Protein AF-0000000084986815 (afdb_homodimer)

Nearest PDB structures (foldseek):
  1t3u-assembly1_D  TM=7.392E-01  e=1.711E-06  Pseudomonas aeruginosa PAO1
  4p1m-assembly1_A-2  TM=8.632E-01  e=1.323E-05  Escherichia coli
  1t3u-assembly1_C  TM=6.813E-01  e=1.953E-06  Pseudomonas aeruginosa PAO1
  8ipb-assembly1_ka  TM=4.825E-01  e=9.179E-01  Triticum aestivum
  6xiq-assembly1_v  TM=4.809E-01  e=1.047E+00  Saccharomyces cerevisiae

InterPro domains:
  IPR007838 Cell division protein ZapA-like [PF05164] (10-93)
  IPR007838 Cell division protein ZapA-like [PTHR34981] (8-101)
  IPR036192 Cell division protein ZapA-like superfamily [SSF102829] (9-97)
  IPR042233 Cell division protein ZapA, N-terminal [G3DSA:3.30.160.880] (5-50)

Solvent-accessible surface area (backbone atoms only — not comparable to full-atom values): 11545 Å² total; per-residue (Å²): 119,56,83,53,100,30,49,82,41,81,43,68,55,85,89,37,80,45,80,43,31,40,44,83,89,43,43,68,55,50,54,51,17,46,52,51,50,41,50,46,32,47,54,45,45,72,65,65,78,48,75,57,73,68,55,30,50,50,52,34,32,42,38,48,38,34,51,36,54,51,50,54,55,49,48,52,51,51,52,50,53,50,50,52,50,47,51,52,50,49,54,52,39,46,69,67,40,65,80,60,69,73,79,116,119,57,81,52,99,30,51,82,41,81,42,68,56,86,88,38,80,45,81,41,32,39,43,84,89,42,45,67,55,49,53,51,17,46,51,50,52,42,50,46,30,48,53,46,46,72,65,65,78,48,75,56,72,67,56,31,51,50,51,34,32,42,40,48,37,33,50,34,56,50,51,54,54,51,49,51,52,50,52,51,54,49,48,52,50,47,52,51,49,49,53,50,39,47,70,67,39,66,80,59,71,76,76,122

Sequence (208 aa):
MNTGTGKPLDVTIMGREFRVSCSDEDREGLLQAVAYLNKKMREIRDSGKVLGSERITVMAALNITHELLKARSKEGFDTEEFRRRIDHMQAMLDAAMPEQDKLFMNTGTGKPLDVTIMGREFRVSCSDEDREGLLQAVAYLNKKMREIRDSGKVLGSERITVMAALNITHELLKARSKEGFDTEEFRRRIDHMQAMLDAAMPEQDKLF

Structure (mmCIF, N/CA/C/O backbone):
data_AF-0000000084986815-model_v1
#
loop_
_entity.id
_entity.type
_entity.pdbx_description
1 polymer 'Cell division protein ZapA'
#
loop_
_atom_site.group_PDB
_atom_site.id
_atom_site.type_symbol
_atom_site.label_atom_id
_atom_site.label_alt_id
_atom_site.label_comp_id
_atom_site.label_asym_id
_atom_site.label_entity_id
_atom_site.label_seq_id
_atom_site.pdbx_PDB_ins_code
_atom_site.Cartn_x
_atom_site.Cartn_y
_atom_site.Cartn_z
_atom_site.occupancy
_atom_site.B_iso_or_equiv
_atom_site.auth_seq_id
_atom_site.auth_comp_id
_atom_site.auth_asym_id
_atom_site.auth_atom_id
_atom_site.pdbx_PDB_model_num
ATOM 1 N N . MET A 1 1 ? -10.305 -7.07 1.991 1 28.47 1 MET A N 1
ATOM 2 C CA . MET A 1 1 ? -11.008 -7.68 0.867 1 28.47 1 MET A CA 1
ATOM 3 C C . MET A 1 1 ? -11.547 -9.055 1.245 1 28.47 1 MET A C 1
ATOM 5 O O . MET A 1 1 ? -10.844 -10.055 1.13 1 28.47 1 MET A O 1
ATOM 9 N N . ASN A 1 2 ? -12.227 -9.172 2.223 1 42.88 2 ASN A N 1
ATOM 10 C CA . ASN A 1 2 ? -12.844 -10.266 2.965 1 42.88 2 ASN A CA 1
ATOM 11 C C . ASN A 1 2 ? -13.977 -10.914 2.172 1 42.88 2 ASN A C 1
ATOM 13 O O . ASN A 1 2 ? -14.602 -10.258 1.334 1 42.88 2 ASN A O 1
ATOM 17 N N . THR A 1 3 ? -13.82 -12.266 1.878 1 51.62 3 THR A N 1
ATOM 18 C CA . THR A 1 3 ? -14.828 -13.133 1.273 1 51.62 3 THR A CA 1
ATOM 19 C C . THR A 1 3 ? -16.188 -12.922 1.934 1 51.62 3 THR A C 1
ATOM 21 O O . THR A 1 3 ? -17.109 -13.703 1.712 1 51.62 3 THR A O 1
ATOM 24 N N . GLY A 1 4 ? -16.359 -12 2.824 1 49.5 4 GLY A N 1
ATOM 25 C CA . GLY A 1 4 ? -17.656 -11.984 3.49 1 49.5 4 GLY A CA 1
ATOM 26 C C . GLY A 1 4 ? -18.75 -11.352 2.648 1 49.5 4 GLY A C 1
ATOM 27 O O . GLY A 1 4 ? -18.688 -11.383 1.418 1 49.5 4 GLY A O 1
ATOM 28 N N . THR A 1 5 ? -19.484 -10.25 3.242 1 61.38 5 THR A N 1
ATOM 29 C CA . THR A 1 5 ? -20.859 -9.773 3.068 1 61.38 5 THR A CA 1
ATOM 30 C C . THR A 1 5 ? -21 -8.984 1.768 1 61.38 5 THR A C 1
ATOM 32 O O . THR A 1 5 ? -22.047 -8.414 1.488 1 61.38 5 THR A O 1
ATOM 35 N N . GLY A 1 6 ? -19.922 -9.164 0.904 1 77.44 6 GLY A N 1
ATOM 36 C CA . GLY A 1 6 ? -20.094 -8.344 -0.288 1 77.44 6 GLY A CA 1
ATOM 37 C C . GLY A 1 6 ? -20.609 -9.133 -1.477 1 77.44 6 GLY A C 1
ATOM 38 O O . GLY A 1 6 ? -20.984 -10.297 -1.344 1 77.44 6 GLY A O 1
ATOM 39 N N . LYS A 1 7 ? -21.031 -8.438 -2.566 1 86.88 7 LYS A N 1
ATOM 40 C CA . LYS A 1 7 ? -21.453 -9.008 -3.844 1 86.88 7 LYS A CA 1
ATOM 41 C C . LYS A 1 7 ? -20.266 -9.523 -4.637 1 86.88 7 LYS A C 1
ATOM 43 O O . LYS A 1 7 ? -19.203 -8.898 -4.648 1 86.88 7 LYS A O 1
ATOM 48 N N . PRO A 1 8 ? -20.562 -10.789 -5.188 1 90.5 8 PRO A N 1
ATOM 49 C CA . PRO A 1 8 ? -19.469 -11.328 -6 1 90.5 8 PRO A CA 1
ATOM 50 C C . PRO A 1 8 ? -19.109 -10.438 -7.188 1 90.5 8 PRO A C 1
ATOM 52 O O . PRO A 1 8 ? -20 -9.836 -7.801 1 90.5 8 PRO A O 1
ATOM 55 N N . LEU A 1 9 ? -17.828 -10.312 -7.445 1 93.19 9 LEU A N 1
ATOM 56 C CA . LEU A 1 9 ? -17.297 -9.523 -8.555 1 93.19 9 LEU A CA 1
ATOM 57 C C . LEU A 1 9 ? -16.156 -10.25 -9.242 1 93.19 9 LEU A C 1
ATOM 59 O O . LEU A 1 9 ? -15.195 -10.664 -8.586 1 93.19 9 LEU A O 1
ATOM 63 N N . ASP A 1 10 ? -16.344 -10.398 -10.555 1 95.12 10 ASP A N 1
ATOM 64 C CA . ASP A 1 10 ? -15.266 -11.016 -11.32 1 95.12 10 ASP A CA 1
ATOM 65 C C . ASP A 1 10 ? -14.242 -9.977 -11.773 1 95.12 10 ASP A C 1
ATOM 67 O O . ASP A 1 10 ? -14.609 -8.961 -12.383 1 95.12 10 ASP A O 1
ATOM 71 N N . VAL A 1 11 ? -12.945 -10.312 -11.469 1 96.5 11 VAL A N 1
ATOM 72 C CA . VAL A 1 11 ? -11.883 -9.422 -11.906 1 96.5 11 VAL A CA 1
ATOM 73 C C . VAL A 1 11 ? -10.836 -10.211 -12.695 1 96.5 11 VAL A C 1
ATOM 75 O O . VAL A 1 11 ? -10.742 -11.438 -12.562 1 96.5 11 VAL A O 1
ATOM 78 N N . THR A 1 12 ? -10.164 -9.453 -13.586 1 97.44 12 THR A N 1
ATOM 79 C CA . THR A 1 12 ? -9.117 -10.062 -14.391 1 97.44 12 THR A CA 1
ATOM 80 C C . THR A 1 12 ? -7.742 -9.562 -13.961 1 97.44 12 THR A C 1
ATOM 82 O O . THR A 1 12 ? -7.488 -8.359 -13.961 1 97.44 12 THR A O 1
ATOM 85 N N . ILE A 1 13 ? -6.922 -10.516 -13.555 1 97.25 13 ILE A N 1
ATOM 86 C CA . ILE A 1 13 ? -5.539 -10.219 -13.188 1 97.25 13 ILE A CA 1
ATOM 87 C C . ILE A 1 13 ? -4.59 -10.945 -14.133 1 97.25 13 ILE A C 1
ATOM 89 O O . ILE A 1 13 ? -4.539 -12.18 -14.148 1 97.25 13 ILE A O 1
ATOM 93 N N . MET A 1 14 ? -3.867 -10.164 -14.891 1 95.69 14 MET A N 1
ATOM 94 C CA . MET A 1 14 ? -2.918 -10.695 -15.867 1 95.69 14 MET A CA 1
ATOM 95 C C . MET A 1 14 ? -3.566 -11.773 -16.719 1 95.69 14 MET A C 1
ATOM 97 O O . MET A 1 14 ? -3.018 -12.867 -16.875 1 95.69 14 MET A O 1
ATOM 101 N N . GLY A 1 15 ? -4.754 -11.453 -17.188 1 94.56 15 GLY A N 1
ATOM 102 C CA . GLY A 1 15 ? -5.457 -12.312 -18.125 1 94.56 15 GLY A CA 1
ATOM 103 C C . GLY A 1 15 ? -6.199 -13.445 -17.453 1 94.56 15 GLY A C 1
ATOM 104 O O . GLY A 1 15 ? -6.906 -14.211 -18.125 1 94.56 15 GLY A O 1
ATOM 105 N N . ARG A 1 16 ? -6.105 -13.578 -16.188 1 94.81 16 ARG A N 1
ATOM 106 C CA . ARG A 1 16 ? -6.785 -14.625 -15.438 1 94.81 16 ARG A CA 1
ATOM 107 C C . ARG A 1 16 ? -7.961 -14.055 -14.648 1 94.81 16 ARG A C 1
ATOM 109 O O . ARG A 1 16 ? -7.875 -12.961 -14.094 1 94.81 16 ARG A O 1
ATOM 116 N N . GLU A 1 17 ? -8.984 -14.898 -14.57 1 95.88 17 GLU A N 1
ATOM 117 C CA . GLU A 1 17 ? -10.203 -14.438 -13.898 1 95.88 17 GLU A CA 1
ATOM 118 C C . GLU A 1 17 ? -10.234 -14.906 -12.445 1 95.88 17 GLU A C 1
ATOM 120 O O . GLU A 1 17 ? -9.922 -16.062 -12.148 1 95.88 17 GLU A O 1
ATOM 125 N N . PHE A 1 18 ? -10.617 -13.977 -11.562 1 94.62 18 PHE A N 1
ATOM 126 C CA . PHE A 1 18 ? -10.781 -14.25 -10.141 1 94.62 18 PHE A CA 1
ATOM 127 C C . PHE A 1 18 ? -12.109 -13.695 -9.633 1 94.62 18 PHE A C 1
ATOM 129 O O . PHE A 1 18 ? -12.523 -12.609 -10.031 1 94.62 18 PHE A O 1
ATOM 136 N N . ARG A 1 19 ? -12.75 -14.484 -8.852 1 93 19 ARG A N 1
ATOM 137 C CA . ARG A 1 19 ? -13.977 -14.031 -8.211 1 93 19 ARG A CA 1
ATOM 138 C C . ARG A 1 19 ? -13.703 -13.516 -6.805 1 93 19 ARG A C 1
ATOM 140 O O . ARG A 1 19 ? -13.094 -14.219 -5.992 1 93 19 ARG A O 1
ATOM 147 N N . VAL A 1 20 ? -14.102 -12.266 -6.586 1 92.81 20 VAL A N 1
ATOM 148 C CA . VAL A 1 20 ? -13.891 -11.656 -5.277 1 92.81 20 VAL A CA 1
ATOM 149 C C . VAL A 1 20 ? -15.211 -11.086 -4.762 1 92.81 20 VAL A C 1
ATOM 151 O O . VAL A 1 20 ? -16.172 -10.945 -5.52 1 92.81 20 VAL A O 1
ATOM 154 N N . SER A 1 21 ? -15.258 -10.883 -3.414 1 90 21 SER A N 1
ATOM 155 C CA . SER A 1 21 ? -16.422 -10.25 -2.811 1 90 21 SER A CA 1
ATOM 156 C C . SER A 1 21 ? -16.156 -8.797 -2.463 1 90 21 SER A C 1
ATOM 158 O O . SER A 1 21 ? -15.07 -8.461 -1.971 1 90 21 SER A O 1
ATOM 160 N N . CYS A 1 22 ? -17.078 -7.922 -2.824 1 89.44 22 CYS A N 1
ATOM 161 C CA . CYS A 1 22 ? -16.875 -6.496 -2.574 1 89.44 22 CYS A CA 1
ATOM 162 C C . CYS A 1 22 ? -18.203 -5.809 -2.281 1 89.44 22 CYS A C 1
ATOM 164 O O . CYS A 1 22 ? -19.219 -6.098 -2.924 1 89.44 22 CYS A O 1
ATOM 166 N N . SER A 1 23 ? -18.234 -5 -1.273 1 90.69 23 SER A N 1
ATOM 167 C CA . SER A 1 23 ? -19.406 -4.16 -1.038 1 90.69 23 SER A CA 1
ATOM 168 C C . SER A 1 23 ? -19.562 -3.111 -2.135 1 90.69 23 SER A C 1
ATOM 170 O O . SER A 1 23 ? -18.594 -2.748 -2.797 1 90.69 23 SER A O 1
ATOM 172 N N . ASP A 1 24 ? -20.797 -2.559 -2.232 1 90.12 24 ASP A N 1
ATOM 173 C CA . ASP A 1 24 ? -21.078 -1.542 -3.242 1 90.12 24 ASP A CA 1
ATOM 174 C C . ASP A 1 24 ? -20.234 -0.293 -3.012 1 90.12 24 ASP A C 1
ATOM 176 O O . ASP A 1 24 ? -19.781 0.342 -3.969 1 90.12 24 ASP A O 1
ATOM 180 N N . GLU A 1 25 ? -19.938 -0.023 -1.871 1 90.19 25 GLU A N 1
ATOM 181 C CA . GLU A 1 25 ? -19.219 1.194 -1.516 1 90.19 25 GLU A CA 1
ATOM 182 C C . GLU A 1 25 ? -17.734 1.073 -1.854 1 90.19 25 GLU A C 1
ATOM 184 O O . GLU A 1 25 ? -17.062 2.08 -2.076 1 90.19 25 GLU A O 1
ATOM 189 N N . ASP A 1 26 ? -17.297 -0.165 -2.055 1 90.94 26 ASP A N 1
ATOM 190 C CA . ASP A 1 26 ? -15.867 -0.368 -2.246 1 90.94 26 ASP A CA 1
ATOM 191 C C . ASP A 1 26 ? -15.562 -0.804 -3.678 1 90.94 26 ASP A C 1
ATOM 193 O O . ASP A 1 26 ? -14.398 -1.004 -4.035 1 90.94 26 ASP A O 1
ATOM 197 N N . ARG A 1 27 ? -16.547 -0.809 -4.492 1 93.25 27 ARG A N 1
ATOM 198 C CA . ARG A 1 27 ? -16.406 -1.35 -5.84 1 93.25 27 ARG A CA 1
ATOM 199 C C . ARG A 1 27 ? -15.383 -0.549 -6.641 1 93.25 27 ARG A C 1
ATOM 201 O O . ARG A 1 27 ? -14.5 -1.124 -7.285 1 93.25 27 ARG A O 1
ATOM 208 N N . GLU A 1 28 ? -15.492 0.744 -6.613 1 94.5 28 GLU A N 1
ATOM 209 C CA . GLU A 1 28 ? -14.57 1.596 -7.355 1 94.5 28 GLU A CA 1
ATOM 210 C C . GLU A 1 28 ? -13.133 1.419 -6.863 1 94.5 28 GLU A C 1
ATOM 212 O O . GLU A 1 28 ? -12.203 1.323 -7.668 1 94.5 28 GLU A O 1
ATOM 217 N N . GLY A 1 29 ? -12.953 1.37 -5.535 1 95.31 29 GLY A N 1
ATOM 218 C CA . GLY A 1 29 ? -11.633 1.159 -4.957 1 95.31 29 GLY A CA 1
ATOM 219 C C . GLY A 1 29 ? -11.016 -0.166 -5.355 1 95.31 29 GLY A C 1
ATOM 220 O O . GLY A 1 29 ? -9.812 -0.239 -5.625 1 95.31 29 GLY A O 1
ATOM 221 N N . LEU A 1 30 ? -11.867 -1.166 -5.461 1 95.5 30 LEU A N 1
ATOM 222 C CA . LEU A 1 30 ? -11.391 -2.488 -5.859 1 95.5 30 LEU A CA 1
ATOM 223 C C . LEU A 1 30 ? -10.93 -2.486 -7.312 1 95.5 30 LEU A C 1
ATOM 225 O O . LEU A 1 30 ? -9.883 -3.051 -7.637 1 95.5 30 LEU A O 1
ATOM 229 N N . LEU A 1 31 ? -11.664 -1.854 -8.133 1 96.88 31 LEU A N 1
ATOM 230 C CA . LEU A 1 31 ? -11.328 -1.812 -9.555 1 96.88 31 LEU A CA 1
ATOM 231 C C . LEU A 1 31 ? -10.047 -1.019 -9.781 1 96.88 31 LEU A C 1
ATOM 233 O O . LEU A 1 31 ? -9.234 -1.373 -10.641 1 96.88 31 LEU A O 1
ATOM 237 N N . GLN A 1 32 ? -9.844 0.009 -9.008 1 97.94 32 GLN A N 1
ATOM 238 C CA . GLN A 1 32 ? -8.594 0.763 -9.07 1 97.94 32 GLN A CA 1
ATOM 239 C C . GLN A 1 32 ? -7.414 -0.093 -8.625 1 97.94 32 GLN A C 1
ATOM 241 O O . GLN A 1 32 ? -6.332 -0.024 -9.211 1 97.94 32 GLN A O 1
ATOM 246 N N . ALA A 1 33 ? -7.66 -0.868 -7.609 1 98.25 33 ALA A N 1
ATOM 247 C CA . ALA A 1 33 ? -6.613 -1.764 -7.121 1 98.25 33 ALA A CA 1
ATOM 248 C C . ALA A 1 33 ? -6.25 -2.803 -8.18 1 98.25 33 ALA A C 1
ATOM 250 O O . ALA A 1 33 ? -5.07 -3.098 -8.391 1 98.25 33 ALA A O 1
ATOM 251 N N . VAL A 1 34 ? -7.262 -3.303 -8.859 1 98.38 34 VAL A N 1
ATOM 252 C CA . VAL A 1 34 ? -7.043 -4.27 -9.93 1 98.38 34 VAL A CA 1
ATOM 253 C C . VAL A 1 34 ? -6.188 -3.641 -11.023 1 98.38 34 VAL A C 1
ATOM 255 O O . VAL A 1 34 ? -5.211 -4.242 -11.484 1 98.38 34 VAL A O 1
ATOM 258 N N . ALA A 1 35 ? -6.531 -2.453 -11.398 1 98.56 35 ALA A N 1
ATOM 259 C CA . ALA A 1 35 ? -5.816 -1.747 -12.453 1 98.56 35 ALA A CA 1
ATOM 260 C C . ALA A 1 35 ? -4.367 -1.481 -12.055 1 98.56 35 ALA A C 1
ATOM 262 O O . ALA A 1 35 ? -3.451 -1.676 -12.859 1 98.56 35 ALA A O 1
ATOM 263 N N . TYR A 1 36 ? -4.164 -1.036 -10.844 1 98.75 36 TYR A N 1
ATOM 264 C CA . TYR A 1 36 ? -2.826 -0.722 -10.352 1 98.75 36 TYR A CA 1
ATOM 265 C C . TYR A 1 36 ? -1.965 -1.978 -10.273 1 98.75 36 TYR A C 1
ATOM 267 O O . TYR A 1 36 ? -0.809 -1.973 -10.703 1 98.75 36 TYR A O 1
ATOM 275 N N . LEU A 1 37 ? -2.535 -3.086 -9.75 1 98.62 37 LEU A N 1
ATOM 276 C CA . LE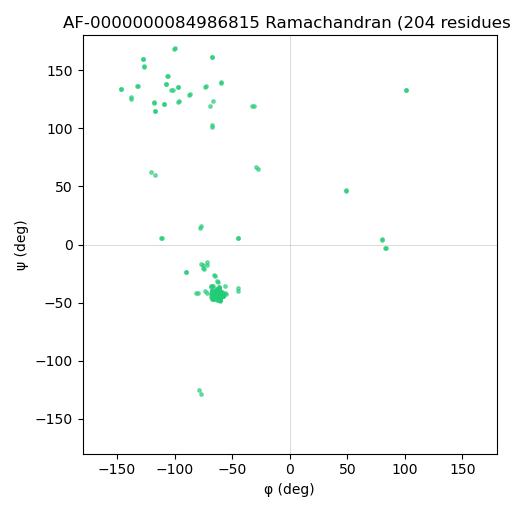U A 1 37 ? -1.82 -4.355 -9.656 1 98.62 37 LEU A CA 1
ATOM 277 C C . LEU A 1 37 ? -1.438 -4.867 -11.039 1 98.62 37 LEU A C 1
ATOM 279 O O . LEU A 1 37 ? -0.283 -5.223 -11.273 1 98.62 37 LEU A O 1
ATOM 283 N N . ASN A 1 38 ? -2.361 -4.832 -11.977 1 98.69 38 ASN A N 1
ATOM 284 C CA . ASN A 1 38 ? -2.076 -5.242 -13.344 1 98.69 38 ASN A CA 1
ATOM 285 C C . ASN A 1 38 ? -0.942 -4.422 -13.953 1 98.69 38 ASN A C 1
ATOM 287 O O . ASN A 1 38 ? -0.057 -4.969 -14.609 1 98.69 38 ASN A O 1
ATOM 291 N N . LYS A 1 39 ? -0.991 -3.127 -13.719 1 98.62 39 LYS A N 1
ATOM 292 C CA . LYS A 1 39 ? 0.043 -2.234 -14.234 1 98.62 39 LYS A CA 1
ATOM 293 C C . LYS A 1 39 ? 1.416 -2.607 -13.688 1 98.62 39 LYS A C 1
ATOM 295 O O . LYS A 1 39 ? 2.389 -2.705 -14.438 1 98.62 39 LYS A O 1
ATOM 300 N N . LYS A 1 40 ? 1.478 -2.844 -12.375 1 98.06 40 LYS A N 1
ATOM 301 C CA . LYS A 1 40 ? 2.738 -3.193 -11.727 1 98.06 40 LYS A CA 1
ATOM 302 C C . LYS A 1 40 ? 3.264 -4.535 -12.234 1 98.06 40 LYS A C 1
ATOM 304 O O . LYS A 1 40 ? 4.457 -4.676 -12.508 1 98.06 40 LYS A O 1
ATOM 309 N N . MET A 1 41 ? 2.393 -5.441 -12.422 1 97.88 41 MET A N 1
ATOM 310 C CA . MET A 1 41 ? 2.785 -6.758 -12.914 1 97.88 41 MET A CA 1
ATOM 311 C C . MET A 1 41 ? 3.285 -6.672 -14.352 1 97.88 41 MET A C 1
ATOM 313 O O . MET A 1 41 ? 4.273 -7.316 -14.711 1 97.88 41 MET A O 1
ATOM 317 N N . ARG A 1 42 ? 2.65 -5.895 -15.133 1 97.5 42 ARG A N 1
ATOM 318 C CA . ARG A 1 42 ? 3.068 -5.707 -16.516 1 97.5 42 ARG A CA 1
ATOM 319 C C . ARG A 1 42 ? 4.445 -5.055 -16.594 1 97.5 42 ARG A C 1
ATOM 321 O O . ARG A 1 42 ? 5.281 -5.445 -17.406 1 97.5 42 ARG A O 1
ATOM 328 N N . GLU A 1 43 ? 4.684 -4.082 -15.789 1 97.5 43 GLU A N 1
ATOM 329 C CA . GLU A 1 43 ? 5.984 -3.422 -15.734 1 97.5 43 GLU A CA 1
ATOM 330 C C . GLU A 1 43 ? 7.098 -4.41 -15.406 1 97.5 43 GLU A C 1
ATOM 332 O O . GLU A 1 43 ? 8.172 -4.379 -16.016 1 97.5 43 GLU A O 1
ATOM 337 N N . ILE A 1 44 ? 6.809 -5.238 -14.492 1 96.19 44 ILE A N 1
ATOM 338 C CA . ILE A 1 44 ? 7.785 -6.234 -14.07 1 96.19 44 ILE A CA 1
ATOM 339 C C . ILE A 1 44 ? 8.023 -7.23 -15.203 1 96.19 44 ILE A C 1
ATOM 341 O O . ILE A 1 44 ? 9.172 -7.555 -15.523 1 96.19 44 ILE A O 1
ATOM 345 N N . ARG A 1 45 ? 6.965 -7.684 -15.758 1 95.81 45 ARG A N 1
ATOM 346 C CA . ARG A 1 45 ? 7.062 -8.625 -16.875 1 95.81 45 ARG A CA 1
ATOM 347 C C . ARG A 1 45 ? 7.859 -8.023 -18.031 1 95.81 45 ARG A C 1
ATOM 349 O O . ARG A 1 45 ? 8.766 -8.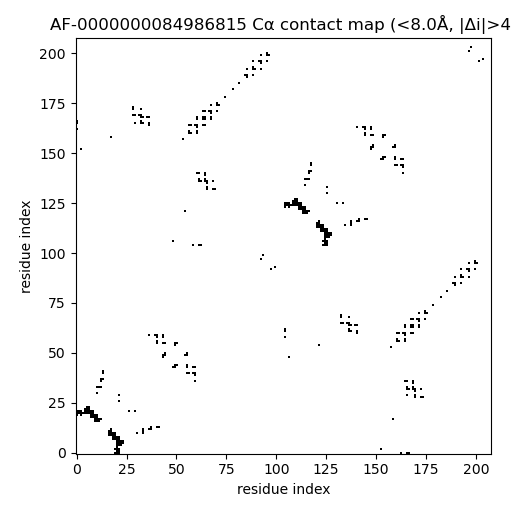664 -18.562 1 95.81 45 ARG A O 1
ATOM 356 N N . ASP A 1 46 ? 7.574 -6.789 -18.344 1 96.12 46 ASP A N 1
ATOM 357 C CA . ASP A 1 46 ? 8.133 -6.137 -19.531 1 96.12 46 ASP A CA 1
ATOM 358 C C . ASP A 1 46 ? 9.602 -5.781 -19.312 1 96.12 46 ASP A C 1
ATOM 360 O O . ASP A 1 46 ? 10.328 -5.523 -20.281 1 96.12 46 ASP A O 1
ATOM 364 N N . SER A 1 47 ? 9.992 -5.699 -18.078 1 93.12 47 SER A N 1
ATOM 365 C CA . SER A 1 47 ? 11.406 -5.465 -17.797 1 93.12 47 SER A CA 1
ATOM 366 C C . SER A 1 47 ? 12.258 -6.637 -18.266 1 93.12 47 SER A C 1
ATOM 368 O O . SER A 1 47 ? 13.469 -6.492 -18.453 1 93.12 47 SER A O 1
ATOM 370 N N . GLY A 1 48 ? 11.727 -7.812 -18.328 1 92.06 48 GLY A N 1
ATOM 371 C CA . GLY A 1 48 ? 12.438 -9 -18.781 1 92.06 48 GLY A CA 1
ATOM 372 C C . GLY A 1 48 ? 13.32 -9.609 -17.719 1 92.06 48 GLY A C 1
ATOM 373 O O . GLY A 1 48 ? 13.93 -10.656 -17.938 1 92.06 48 GLY A O 1
ATOM 374 N N . LYS A 1 49 ? 13.273 -9.094 -16.578 1 89.75 49 LYS A N 1
ATOM 375 C CA . LYS A 1 49 ? 14.18 -9.539 -15.516 1 89.75 49 LYS A CA 1
ATOM 376 C C . LYS A 1 49 ? 13.562 -10.68 -14.711 1 89.75 49 LYS A C 1
ATOM 378 O O . LYS A 1 49 ? 14.266 -11.414 -14.016 1 89.75 49 LYS A O 1
ATOM 383 N N . VAL A 1 50 ? 12.312 -10.727 -14.742 1 91.62 50 VAL A N 1
ATOM 384 C CA . VAL A 1 50 ? 11.586 -11.727 -13.969 1 91.62 50 VAL A CA 1
ATOM 385 C C . VAL A 1 50 ? 10.805 -12.648 -14.906 1 91.62 50 VAL A C 1
ATOM 387 O O . VAL A 1 50 ? 10.016 -12.18 -15.734 1 91.62 50 VAL A O 1
ATOM 390 N N . LEU A 1 51 ? 11.133 -13.898 -14.75 1 89.88 51 LEU A N 1
ATOM 391 C CA . LEU A 1 51 ? 10.461 -14.883 -15.586 1 89.88 51 LEU A CA 1
ATOM 392 C C . LEU A 1 51 ? 9.469 -15.711 -14.773 1 89.88 51 LEU A C 1
ATOM 394 O O . LEU A 1 51 ? 9.75 -16.062 -13.625 1 89.88 51 LEU A O 1
ATOM 398 N N . GLY A 1 52 ? 8.25 -15.969 -15.367 1 91.75 52 GLY A N 1
ATOM 399 C CA . GLY A 1 52 ? 7.246 -16.781 -14.703 1 91.75 52 GLY A CA 1
ATOM 400 C C . GLY A 1 52 ? 6.145 -15.961 -14.062 1 91.75 52 GLY A C 1
ATOM 401 O O . GLY A 1 52 ? 6.422 -15 -13.344 1 91.75 52 GLY A O 1
ATOM 402 N N . SER A 1 53 ? 4.926 -16.328 -14.273 1 91.25 53 SER A N 1
ATOM 403 C CA . SER A 1 53 ? 3.75 -15.586 -13.844 1 91.25 53 SER A CA 1
ATOM 404 C C . SER A 1 53 ? 3.682 -15.492 -12.32 1 91.25 53 SER A C 1
ATOM 406 O O . SER A 1 53 ? 3.359 -14.438 -11.773 1 91.25 53 SER A O 1
ATOM 408 N N . GLU A 1 54 ? 4.023 -16.578 -11.68 1 91.81 54 GLU A N 1
ATOM 409 C CA . GLU A 1 54 ? 3.969 -16.594 -10.219 1 91.81 54 GLU A CA 1
ATOM 410 C C . GLU A 1 54 ? 4.996 -15.633 -9.617 1 91.81 54 GLU A C 1
ATOM 412 O O . GLU A 1 54 ? 4.676 -14.852 -8.719 1 91.81 54 GLU A O 1
ATOM 417 N N . ARG A 1 55 ? 6.203 -15.727 -10.148 1 93.75 55 ARG A N 1
ATOM 418 C CA . ARG A 1 55 ? 7.258 -14.844 -9.648 1 93.75 55 ARG A CA 1
ATOM 419 C C . ARG A 1 55 ? 6.91 -13.383 -9.898 1 93.75 55 ARG A C 1
ATOM 421 O O . ARG A 1 55 ? 7.172 -12.523 -9.047 1 93.75 55 ARG A O 1
ATOM 428 N N . ILE A 1 56 ? 6.328 -13.094 -11.016 1 96.44 56 ILE A N 1
ATOM 429 C CA . ILE A 1 56 ? 5.922 -11.734 -11.359 1 96.44 56 ILE A CA 1
ATOM 430 C C . ILE A 1 56 ? 4.902 -11.227 -10.336 1 96.44 56 ILE A C 1
ATOM 432 O O . ILE A 1 56 ? 5.027 -10.117 -9.828 1 96.44 56 ILE A O 1
ATOM 436 N N . THR A 1 57 ? 3.918 -12.07 -10 1 97.19 57 THR A N 1
ATOM 437 C CA . THR A 1 57 ? 2.879 -11.711 -9.047 1 97.19 57 THR A CA 1
ATOM 438 C C . THR A 1 57 ? 3.482 -11.445 -7.668 1 97.19 57 THR A C 1
ATOM 440 O O . THR A 1 57 ? 3.154 -10.445 -7.023 1 97.19 57 THR A O 1
ATOM 443 N N . VAL A 1 58 ? 4.387 -12.25 -7.258 1 96.81 58 VAL A N 1
ATOM 444 C CA . VAL A 1 58 ? 5.016 -12.117 -5.945 1 96.81 58 VAL A CA 1
ATOM 445 C C . VAL A 1 58 ? 5.863 -10.852 -5.906 1 96.81 58 VAL A C 1
ATOM 447 O O . VAL A 1 58 ? 5.828 -10.102 -4.926 1 96.81 58 VAL A O 1
ATOM 450 N N . MET A 1 59 ? 6.566 -10.555 -6.969 1 96.75 59 MET A N 1
ATOM 451 C CA . MET A 1 59 ? 7.398 -9.352 -7.039 1 96.75 59 MET A CA 1
ATOM 452 C C . MET A 1 59 ? 6.539 -8.094 -6.984 1 96.75 59 MET A C 1
ATOM 454 O O . MET A 1 59 ? 6.887 -7.129 -6.309 1 96.75 59 MET A O 1
ATOM 458 N N . ALA A 1 60 ? 5.434 -8.156 -7.73 1 98 60 ALA A N 1
ATOM 459 C CA . ALA A 1 60 ? 4.504 -7.027 -7.688 1 98 60 ALA A CA 1
ATOM 460 C C . ALA A 1 60 ? 3.939 -6.832 -6.285 1 98 60 ALA A C 1
ATOM 462 O O . ALA A 1 60 ? 3.898 -5.707 -5.773 1 98 60 ALA A O 1
ATOM 463 N N . ALA A 1 61 ? 3.531 -7.91 -5.656 1 98.44 61 ALA A N 1
ATOM 464 C CA . ALA A 1 61 ? 2.99 -7.875 -4.301 1 98.44 61 ALA A CA 1
ATOM 465 C C . ALA A 1 61 ? 4.008 -7.309 -3.316 1 98.44 61 ALA A C 1
ATOM 467 O O . ALA A 1 61 ? 3.676 -6.449 -2.494 1 98.44 61 ALA A O 1
ATOM 468 N N . LEU A 1 62 ? 5.215 -7.766 -3.463 1 97.38 62 LEU A N 1
ATOM 469 C CA . LEU A 1 62 ? 6.289 -7.332 -2.574 1 97.38 62 LEU A CA 1
ATOM 470 C C . LEU A 1 62 ? 6.566 -5.84 -2.75 1 97.38 62 LEU A C 1
ATOM 472 O O . LEU A 1 62 ? 6.68 -5.105 -1.766 1 97.38 62 LEU A O 1
ATOM 476 N N . ASN A 1 63 ? 6.656 -5.414 -3.971 1 96.56 63 ASN A N 1
ATOM 477 C CA . ASN A 1 63 ? 6.902 -4.008 -4.266 1 96.56 63 ASN A CA 1
ATOM 478 C C . ASN A 1 63 ? 5.77 -3.119 -3.752 1 96.56 63 ASN A C 1
ATOM 480 O O . ASN A 1 63 ? 6.02 -2.072 -3.152 1 96.56 63 ASN A O 1
ATOM 484 N N . ILE A 1 64 ? 4.582 -3.549 -3.975 1 98.31 64 ILE A N 1
ATOM 485 C CA . ILE A 1 64 ? 3.42 -2.787 -3.533 1 98.31 64 ILE A CA 1
ATOM 486 C C . ILE A 1 64 ? 3.377 -2.748 -2.008 1 98.31 64 ILE A C 1
ATOM 488 O O . ILE A 1 64 ? 3.07 -1.711 -1.416 1 98.31 64 ILE A O 1
ATOM 492 N N . THR A 1 65 ? 3.682 -3.854 -1.351 1 98.56 65 THR A N 1
ATOM 493 C CA . THR A 1 65 ? 3.74 -3.912 0.105 1 98.56 65 THR A CA 1
ATOM 494 C C . THR A 1 65 ? 4.789 -2.939 0.643 1 98.56 65 THR A C 1
ATOM 496 O O . THR A 1 65 ? 4.539 -2.229 1.619 1 98.56 65 THR A O 1
ATOM 499 N N . HIS A 1 66 ? 5.902 -2.912 0.007 1 96.56 66 HIS A N 1
ATOM 500 C CA . HIS A 1 66 ? 6.973 -1.993 0.383 1 96.56 66 HIS A CA 1
ATOM 501 C C . HIS A 1 66 ? 6.516 -0.542 0.265 1 96.56 66 HIS A C 1
ATOM 503 O O . HIS A 1 66 ? 6.77 0.267 1.16 1 96.56 66 HIS A O 1
ATOM 509 N N . GLU A 1 67 ? 5.84 -0.191 -0.817 1 96 67 GLU A N 1
ATOM 510 C CA . GLU A 1 67 ? 5.293 1.145 -1.037 1 96 67 GLU A CA 1
ATOM 511 C C . GLU A 1 67 ? 4.289 1.515 0.048 1 96 67 GLU A C 1
ATOM 513 O O . GLU A 1 67 ? 4.285 2.645 0.542 1 96 67 GLU A O 1
ATOM 518 N N . LEU A 1 68 ? 3.451 0.584 0.402 1 97.62 68 LEU A N 1
ATOM 519 C CA . LEU A 1 68 ? 2.445 0.807 1.435 1 97.62 68 LEU A CA 1
ATOM 520 C C . LEU A 1 68 ? 3.1 1.158 2.766 1 97.62 68 LEU A C 1
ATOM 522 O O . LEU A 1 68 ? 2.734 2.15 3.4 1 97.62 68 LEU A O 1
ATOM 526 N N . LEU A 1 69 ? 4.094 0.39 3.162 1 96.75 69 LEU A N 1
ATOM 527 C CA . LEU A 1 69 ? 4.742 0.576 4.457 1 96.75 69 LEU A CA 1
ATOM 528 C C . LEU A 1 69 ? 5.52 1.886 4.492 1 96.75 69 LEU A C 1
ATOM 530 O O . LEU A 1 69 ? 5.539 2.576 5.516 1 96.75 69 LEU A O 1
ATOM 534 N N . LYS A 1 70 ? 6.109 2.227 3.369 1 93.12 70 LYS A N 1
ATOM 535 C CA . LYS A 1 70 ? 6.797 3.512 3.268 1 93.12 70 LYS A CA 1
ATOM 536 C C . LYS A 1 70 ? 5.812 4.672 3.375 1 93.12 70 LYS A C 1
ATOM 538 O O . LYS A 1 70 ? 6.086 5.668 4.051 1 93.12 70 LYS A O 1
ATOM 543 N N . ALA A 1 71 ? 4.672 4.52 2.68 1 92.31 71 ALA A N 1
ATOM 544 C CA . ALA A 1 71 ? 3.641 5.551 2.715 1 92.31 71 ALA A CA 1
ATOM 545 C C . ALA A 1 71 ? 3.109 5.75 4.133 1 92.31 71 ALA A C 1
ATOM 547 O O . ALA A 1 71 ? 2.867 6.883 4.559 1 92.31 71 ALA A O 1
ATOM 548 N N . ARG A 1 72 ? 2.924 4.719 4.871 1 91.5 72 ARG A N 1
ATOM 549 C CA . ARG A 1 72 ? 2.414 4.785 6.238 1 91.5 72 ARG A CA 1
ATOM 550 C C . ARG A 1 72 ? 3.406 5.484 7.16 1 91.5 72 ARG A C 1
ATOM 552 O O . ARG A 1 72 ? 3.012 6.258 8.039 1 91.5 72 ARG A O 1
ATOM 559 N N . SER A 1 73 ? 4.676 5.18 6.969 1 89.81 73 SER A N 1
ATOM 560 C CA . SER A 1 73 ? 5.715 5.801 7.785 1 89.81 73 SER A CA 1
ATOM 561 C C . SER A 1 73 ? 5.797 7.301 7.527 1 89.81 73 SER A C 1
ATOM 563 O O . SER A 1 73 ? 5.91 8.094 8.469 1 89.81 73 SER A O 1
ATOM 565 N N . LYS A 1 74 ? 5.703 7.68 6.316 1 86.06 74 LYS A N 1
ATOM 566 C CA . LYS A 1 74 ? 5.781 9.086 5.934 1 86.06 74 LYS A CA 1
ATOM 567 C C . LYS A 1 74 ? 4.574 9.867 6.449 1 86.06 74 LYS A C 1
ATOM 569 O O . LYS A 1 74 ? 4.707 11 6.898 1 86.06 74 LYS A O 1
ATOM 574 N N . GLU A 1 75 ? 3.457 9.305 6.293 1 83.81 75 GLU A N 1
ATOM 575 C CA . GLU A 1 75 ? 2.229 9.93 6.773 1 83.81 75 GLU A CA 1
ATOM 5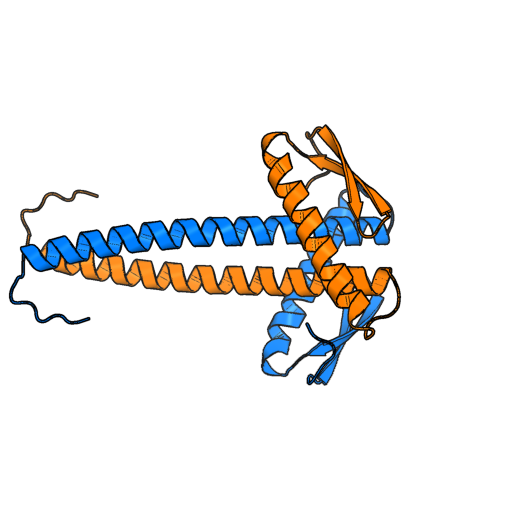76 C C . GLU A 1 75 ? 2.316 10.25 8.266 1 83.81 75 GLU A C 1
ATOM 578 O O . GLU A 1 75 ? 1.887 11.32 8.703 1 83.81 75 GLU A O 1
ATOM 583 N N . GLY A 1 76 ? 2.869 9.297 9.016 1 82 76 GLY A N 1
ATOM 584 C CA . GLY A 1 76 ? 3.039 9.531 10.438 1 82 76 GLY A CA 1
ATOM 585 C C . GLY A 1 76 ? 3.943 10.711 10.742 1 82 76 GLY A C 1
ATOM 586 O O . GLY A 1 76 ? 3.604 11.562 11.57 1 82 76 GLY A O 1
ATOM 587 N N . PHE A 1 77 ? 4.918 10.797 10.078 1 81.75 77 PHE A N 1
ATOM 588 C CA . PHE A 1 77 ? 5.895 11.867 10.281 1 81.75 77 PHE A CA 1
ATOM 589 C C . PHE A 1 77 ? 5.305 13.219 9.914 1 81.75 77 PHE A C 1
ATOM 591 O O . PHE A 1 77 ? 5.453 14.195 10.656 1 81.75 77 PHE A O 1
ATOM 598 N N . ASP A 1 78 ? 4.664 13.25 8.789 1 84.44 78 ASP A N 1
ATOM 599 C CA . ASP A 1 78 ? 4.074 14.5 8.312 1 84.44 78 ASP A CA 1
ATOM 600 C C . ASP A 1 78 ? 2.994 14.992 9.273 1 84.44 78 ASP A C 1
ATOM 602 O O . ASP A 1 78 ? 2.924 16.188 9.578 1 84.44 78 ASP A O 1
ATOM 606 N N . THR A 1 79 ? 2.197 14.07 9.664 1 86.44 79 THR A N 1
ATOM 607 C CA . THR A 1 79 ? 1.127 14.43 10.586 1 86.44 79 THR A CA 1
ATOM 608 C C . THR A 1 79 ? 1.7 14.992 11.891 1 86.44 79 THR A C 1
ATOM 610 O O . THR A 1 79 ? 1.177 15.969 12.43 1 86.44 79 THR A O 1
ATOM 613 N N . GLU A 1 80 ? 2.754 14.391 12.352 1 87.38 80 GLU A N 1
ATOM 614 C CA . GLU A 1 80 ? 3.402 14.852 13.57 1 87.38 80 GLU A CA 1
ATOM 615 C C . GLU A 1 80 ? 3.996 16.25 13.391 1 87.38 80 GLU A C 1
ATOM 617 O O . GLU A 1 80 ? 3.867 17.094 14.273 1 87.38 80 GLU A O 1
ATOM 622 N N . GLU A 1 81 ? 4.609 16.422 12.305 1 88 81 GLU A N 1
ATOM 623 C CA . GLU A 1 81 ? 5.195 17.719 12.008 1 88 81 GLU A CA 1
ATOM 624 C C . GLU A 1 81 ? 4.117 18.797 11.898 1 88 81 GLU A C 1
ATOM 626 O O . GLU A 1 81 ? 4.277 19.906 12.422 1 88 81 GLU A O 1
ATOM 631 N N . PHE A 1 82 ? 3.064 18.469 11.273 1 87.06 82 PHE A N 1
ATOM 632 C CA . PHE A 1 82 ? 1.956 19.406 11.141 1 87.06 82 PHE A CA 1
ATOM 633 C C . PHE A 1 82 ? 1.337 19.719 12.5 1 87.06 82 PHE A C 1
ATOM 635 O O . PHE A 1 82 ? 1.021 20.875 12.789 1 87.06 82 PHE A O 1
ATOM 642 N N . ARG A 1 83 ? 1.204 18.734 13.25 1 87.69 83 ARG A N 1
ATOM 643 C CA . ARG A 1 83 ? 0.647 18.938 14.586 1 87.69 83 ARG A CA 1
ATOM 644 C C . ARG A 1 83 ? 1.531 19.859 15.422 1 87.69 83 ARG A C 1
ATOM 646 O O . ARG A 1 83 ? 1.031 20.734 16.109 1 87.69 83 ARG A O 1
ATOM 653 N N . ARG A 1 84 ? 2.787 19.656 15.344 1 90.75 84 ARG A N 1
ATOM 654 C CA . ARG A 1 84 ? 3.73 20.5 16.062 1 90.75 84 ARG A CA 1
ATOM 655 C C . ARG A 1 84 ? 3.627 21.953 15.617 1 90.75 84 ARG A C 1
ATOM 657 O O . ARG A 1 84 ? 3.607 22.859 16.453 1 90.75 84 ARG A O 1
ATOM 664 N N . ARG A 1 85 ? 3.561 22.109 14.375 1 89.75 85 ARG A N 1
ATOM 665 C CA . ARG A 1 85 ? 3.463 23.453 13.828 1 89.75 85 ARG A CA 1
ATOM 666 C C . ARG A 1 85 ? 2.162 24.125 14.25 1 89.75 85 ARG A C 1
ATOM 668 O O . ARG A 1 85 ? 2.156 25.312 14.609 1 89.75 85 ARG A O 1
ATOM 675 N N . ILE A 1 86 ? 1.085 23.438 14.164 1 89.94 86 ILE A N 1
ATOM 676 C CA . ILE A 1 86 ? -0.222 23.969 14.547 1 89.94 86 ILE A CA 1
ATOM 677 C C . ILE A 1 86 ? -0.213 24.328 16.031 1 89.94 86 ILE A C 1
ATOM 679 O O . ILE A 1 86 ? -0.714 25.391 16.406 1 89.94 86 ILE A O 1
ATOM 683 N N . ASP A 1 87 ? 0.347 23.406 16.828 1 91.25 87 ASP A N 1
ATOM 684 C CA . ASP A 1 87 ? 0.45 23.688 18.266 1 91.25 87 ASP A CA 1
ATOM 685 C C . ASP A 1 87 ? 1.248 24.969 18.516 1 91.25 87 ASP A C 1
ATOM 687 O O . ASP A 1 87 ? 0.878 25.781 19.375 1 91.25 87 ASP A O 1
ATOM 691 N N . HIS A 1 88 ? 2.342 25.141 17.844 1 90.5 88 HIS A N 1
ATOM 692 C CA . HIS A 1 88 ? 3.18 26.312 17.969 1 90.5 88 HIS A CA 1
ATOM 693 C C . HIS A 1 88 ? 2.41 27.578 17.594 1 90.5 88 HIS A C 1
ATOM 695 O O . HIS A 1 88 ? 2.455 28.578 18.312 1 90.5 88 HIS A O 1
ATOM 701 N N . MET A 1 89 ? 1.722 27.562 16.453 1 87.44 89 MET A N 1
ATOM 702 C CA . MET A 1 89 ? 0.96 28.703 15.969 1 87.44 89 MET A CA 1
ATOM 703 C C . MET A 1 89 ? -0.18 29.047 16.922 1 87.44 89 MET A C 1
ATOM 705 O O . MET A 1 89 ? -0.483 30.219 17.141 1 87.44 89 MET A O 1
ATOM 709 N N . GLN A 1 90 ? -0.778 28 17.453 1 87.5 90 GLN A N 1
ATOM 710 C CA . GLN A 1 90 ? -1.833 28.219 18.438 1 87.5 90 GLN A CA 1
ATOM 711 C C . GLN A 1 90 ? -1.296 28.922 19.672 1 87.5 90 GLN A C 1
ATOM 713 O O . GLN A 1 90 ? -1.956 29.812 20.219 1 87.5 90 GLN A O 1
ATOM 718 N N . ALA A 1 91 ? -0.13 28.5 20.172 1 89.12 91 ALA A N 1
ATOM 719 C CA . ALA A 1 91 ? 0.5 29.125 21.328 1 89.12 91 ALA A CA 1
ATOM 720 C C . ALA A 1 91 ? 0.797 30.594 21.062 1 89.12 91 ALA A C 1
ATOM 722 O O . ALA A 1 91 ? 0.604 31.438 21.938 1 89.12 91 ALA A O 1
ATOM 723 N N . MET A 1 92 ? 1.265 30.906 19.875 1 84.69 92 MET A N 1
ATOM 724 C CA . MET A 1 92 ? 1.571 32.281 19.5 1 84.69 92 MET A CA 1
ATOM 725 C C . MET A 1 92 ? 0.304 33.125 19.453 1 84.69 92 MET A C 1
ATOM 727 O O . MET A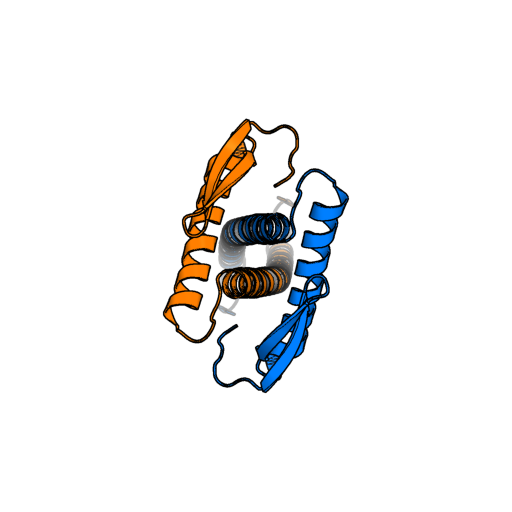 1 92 ? 0.306 34.281 19.875 1 84.69 92 MET A O 1
ATOM 731 N N . LEU A 1 93 ? -0.73 32.594 18.844 1 84.25 93 LEU A N 1
ATOM 732 C CA . LEU A 1 93 ? -2.012 33.281 18.75 1 84.25 93 LEU A CA 1
ATOM 733 C C . LEU A 1 93 ? -2.592 33.531 20.141 1 84.25 93 LEU A C 1
ATOM 735 O O . LEU A 1 93 ? -3.133 34.625 20.406 1 84.25 93 LEU A O 1
ATOM 739 N N . ASP A 1 94 ? -2.502 32.5 21.016 1 86.19 94 ASP A N 1
ATOM 740 C CA . ASP A 1 94 ? -2.982 32.656 22.375 1 86.19 94 ASP A CA 1
ATOM 741 C C . ASP A 1 94 ? -2.238 33.75 23.125 1 86.19 94 ASP A C 1
ATOM 743 O O . ASP A 1 94 ? -2.83 34.469 23.922 1 86.19 94 ASP A O 1
ATOM 747 N N . ALA A 1 95 ? -0.981 33.906 22.906 1 82.88 95 ALA A N 1
ATOM 748 C CA . ALA A 1 95 ? -0.15 34.938 23.547 1 82.88 95 ALA A CA 1
ATOM 749 C C . ALA A 1 95 ? -0.467 36.312 23 1 82.88 95 ALA A C 1
ATOM 751 O O . ALA A 1 95 ? -0.473 37.312 23.75 1 82.88 95 ALA A O 1
ATOM 752 N N . ALA A 1 96 ? -0.656 36.438 21.75 1 77.69 96 ALA A N 1
ATOM 753 C CA . ALA A 1 96 ? -0.866 37.719 21.094 1 77.69 96 ALA A CA 1
ATOM 754 C C . ALA A 1 96 ? -2.309 38.188 21.266 1 77.69 96 ALA A C 1
ATOM 756 O O . ALA A 1 96 ? -2.582 39.375 21.281 1 77.69 96 ALA A O 1
ATOM 757 N N . MET A 1 97 ? -3.232 37.281 21.141 1 71.31 97 MET A N 1
ATOM 758 C CA . MET A 1 97 ? -4.648 37.656 21.203 1 71.31 97 MET A CA 1
ATOM 759 C C . MET A 1 97 ? -5.328 36.906 22.359 1 71.31 97 MET A C 1
ATOM 761 O O . MET A 1 97 ? -6.145 36.031 22.156 1 71.31 97 MET A O 1
ATOM 765 N N . PRO A 1 98 ? -4.828 37.188 23.641 1 63.75 98 PRO A N 1
ATOM 766 C CA . PRO A 1 98 ? -5.422 36.5 24.781 1 63.75 98 PRO A CA 1
ATOM 767 C C . PRO A 1 98 ? -6.945 36.469 24.719 1 63.75 98 PRO A C 1
ATOM 769 O O . PRO A 1 98 ? -7.574 35.562 25.25 1 63.75 98 PRO A O 1
ATOM 772 N N . GLU A 1 99 ? -7.637 37.562 24.297 1 58.47 99 GLU A N 1
ATOM 773 C CA . GLU A 1 99 ? -9.094 37.594 24.391 1 58.47 99 GLU A CA 1
ATOM 774 C C . GLU A 1 99 ? -9.734 36.656 23.359 1 58.47 99 GLU A C 1
ATOM 776 O O . GLU A 1 99 ? -10.961 36.5 23.344 1 58.47 99 GLU A O 1
ATOM 781 N N . GLN A 1 100 ? -8.961 36.281 22.453 1 52.31 100 GLN A N 1
ATOM 782 C CA . GLN A 1 100 ? -9.672 35.531 21.406 1 52.31 100 GLN A CA 1
ATOM 783 C C . GLN A 1 100 ? -10.188 34.188 21.938 1 52.31 100 GLN A C 1
ATOM 785 O O . GLN A 1 100 ? -9.422 33.438 22.516 1 52.31 100 GLN A O 1
ATOM 790 N N . ASP A 1 101 ? -11.477 34.125 22.25 1 50.56 101 ASP A N 1
ATOM 791 C CA . ASP A 1 101 ? -12.281 32.969 22.625 1 50.56 101 ASP A CA 1
ATOM 792 C C . ASP A 1 101 ? -11.773 31.703 21.938 1 50.56 101 ASP A C 1
ATOM 794 O O . ASP A 1 101 ? -11.344 31.766 20.781 1 50.56 101 ASP A O 1
ATOM 798 N N . LYS A 1 102 ? -11.367 30.75 22.672 1 50.81 102 LYS A N 1
ATOM 799 C CA . LYS A 1 102 ? -11.031 29.344 22.391 1 50.81 102 LYS A CA 1
ATOM 800 C C . LYS A 1 102 ? -11.805 28.812 21.203 1 50.81 102 LYS A C 1
ATOM 802 O O . LYS A 1 102 ? -13.031 28.672 21.266 1 50.81 102 LYS A O 1
ATOM 807 N N . LEU A 1 103 ? -11.617 29.281 20.109 1 40.19 103 LEU A N 1
ATOM 808 C CA . LEU A 1 103 ? -12.531 28.719 19.125 1 40.19 103 LEU A CA 1
ATOM 809 C C . LEU A 1 103 ? -12.414 27.188 19.094 1 4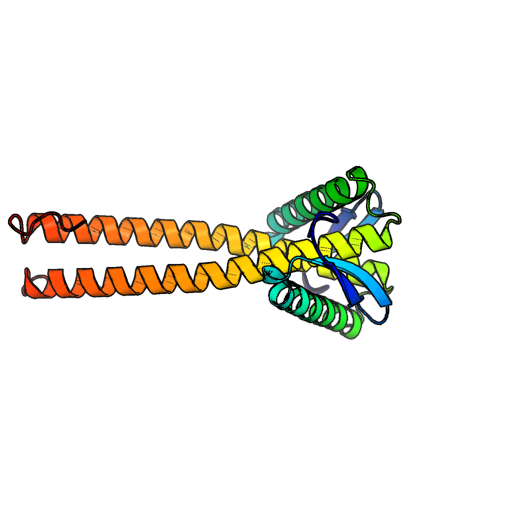0.19 103 LEU A C 1
ATOM 811 O O . LEU A 1 103 ? -13.25 26.516 18.5 1 40.19 103 LEU A O 1
ATOM 815 N N . PHE A 1 104 ? -11.25 26.656 19.281 1 37.69 104 PHE A N 1
ATOM 816 C CA . PHE A 1 104 ? -11.469 25.219 19.219 1 37.69 104 PHE A CA 1
ATOM 817 C C . PHE A 1 104 ? -11.867 24.672 20.594 1 37.69 104 PHE A C 1
ATOM 819 O O . PHE A 1 104 ? -11.461 25.219 21.609 1 37.69 104 PHE A O 1
ATOM 826 N N . MET B 1 1 ? 11.312 -2.025 -6.238 1 28.84 1 MET B N 1
ATOM 827 C CA . MET B 1 1 ? 12.094 -3.229 -5.977 1 28.84 1 MET B CA 1
ATOM 828 C C . MET B 1 1 ? 12.68 -3.791 -7.266 1 28.84 1 MET B C 1
ATOM 830 O O . MET B 1 1 ? 12.117 -4.711 -7.859 1 28.84 1 MET B O 1
ATOM 834 N N . ASN B 1 2 ? 13.266 -3.072 -8.023 1 43.44 2 ASN B N 1
ATOM 835 C CA . ASN B 1 2 ? 13.914 -3.184 -9.328 1 43.44 2 ASN B CA 1
ATOM 836 C C . ASN B 1 2 ? 15.148 -4.074 -9.273 1 43.44 2 ASN B C 1
ATOM 838 O O . ASN B 1 2 ? 15.75 -4.242 -8.211 1 43.44 2 ASN B O 1
ATOM 842 N N . THR B 1 3 ? 15.156 -5.156 -10.156 1 52.06 3 THR B N 1
ATOM 843 C CA . THR B 1 3 ? 16.266 -6.066 -10.414 1 52.06 3 THR B CA 1
ATOM 844 C C . THR B 1 3 ? 17.562 -5.293 -10.586 1 52.06 3 THR B C 1
ATOM 846 O O . THR B 1 3 ? 18.578 -5.859 -11.023 1 52.06 3 THR B O 1
ATOM 849 N N . GLY B 1 4 ? 17.609 -4.012 -10.398 1 49.44 4 GLY B N 1
ATOM 850 C CA . GLY B 1 4 ? 18.859 -3.357 -10.742 1 49.44 4 GLY B CA 1
ATOM 851 C C . GLY B 1 4 ? 19.938 -3.562 -9.711 1 49.44 4 GLY B C 1
ATOM 852 O O . GLY B 1 4 ? 19.906 -4.523 -8.938 1 49.44 4 GLY B O 1
ATOM 853 N N . THR B 1 5 ? 20.609 -2.35 -9.234 1 61.41 5 THR B N 1
ATOM 854 C CA . THR B 1 5 ? 21.969 -2.104 -8.727 1 61.41 5 THR B CA 1
ATOM 855 C C . THR B 1 5 ? 22.094 -2.584 -7.285 1 61.41 5 THR B C 1
ATOM 857 O O . THR B 1 5 ? 23.125 -2.369 -6.648 1 61.41 5 THR B O 1
ATOM 860 N N . GLY B 1 6 ? 21.078 -3.438 -6.871 1 77.5 6 GLY B N 1
ATOM 861 C CA . GLY B 1 6 ? 21.25 -3.812 -5.477 1 77.5 6 GLY B CA 1
ATOM 862 C C . GLY B 1 6 ? 21.875 -5.184 -5.301 1 77.5 6 GLY B C 1
ATOM 863 O O . GLY B 1 6 ? 22.312 -5.801 -6.273 1 77.5 6 GLY B O 1
ATOM 864 N N . LYS B 1 7 ? 22.297 -5.543 -4.055 1 86.69 7 LYS B N 1
ATOM 865 C CA . LYS B 1 7 ? 22.812 -6.855 -3.662 1 86.69 7 LYS B CA 1
ATOM 866 C C . LYS B 1 7 ? 21.688 -7.887 -3.604 1 86.69 7 LYS B C 1
ATOM 868 O O . LYS B 1 7 ? 20.578 -7.582 -3.152 1 86.69 7 LYS B O 1
ATOM 873 N N . PRO B 1 8 ? 22.094 -9.094 -4.195 1 90.44 8 PRO B N 1
ATOM 874 C CA . PRO B 1 8 ? 21.094 -10.148 -4.137 1 90.44 8 PRO B CA 1
ATOM 875 C C . PRO B 1 8 ? 20.703 -10.516 -2.703 1 90.44 8 PRO B C 1
ATOM 877 O O . PRO B 1 8 ? 21.562 -10.531 -1.814 1 90.44 8 PRO B O 1
ATOM 880 N N . LEU B 1 9 ? 19.422 -10.734 -2.486 1 93.12 9 LEU B N 1
ATOM 881 C CA . LEU B 1 9 ? 18.891 -11.133 -1.19 1 93.12 9 LEU B CA 1
ATOM 882 C C . LEU B 1 9 ? 17.828 -12.211 -1.352 1 93.12 9 LEU B C 1
ATOM 884 O O . LEU B 1 9 ? 16.875 -12.055 -2.131 1 93.12 9 LEU B O 1
ATOM 888 N N . ASP B 1 10 ? 18.062 -13.289 -0.603 1 95.12 10 ASP B N 1
ATOM 889 C CA . ASP B 1 10 ? 17.078 -14.367 -0.622 1 95.12 10 ASP B CA 1
ATOM 890 C C . ASP B 1 10 ? 15.992 -14.125 0.422 1 95.12 10 ASP B C 1
ATOM 892 O O . ASP B 1 10 ? 16.281 -13.906 1.599 1 95.12 10 ASP B O 1
ATOM 896 N N . VAL B 1 11 ? 14.711 -14.211 -0.102 1 96.5 11 VAL B N 1
ATOM 897 C CA . VAL B 1 11 ? 13.586 -14.062 0.817 1 96.5 11 VAL B CA 1
ATOM 898 C C . VAL B 1 11 ? 12.641 -15.258 0.679 1 96.5 11 VAL B C 1
ATOM 900 O O . VAL B 1 11 ? 12.648 -15.945 -0.347 1 96.5 11 VAL B O 1
ATOM 903 N N . THR B 1 12 ? 11.953 -15.508 1.812 1 97.44 12 THR B N 1
ATOM 904 C CA . THR B 1 12 ? 10.984 -16.609 1.822 1 97.44 12 THR B CA 1
ATOM 905 C C . THR B 1 12 ? 9.562 -16.062 1.878 1 97.44 12 THR B C 1
ATOM 907 O O . THR B 1 12 ? 9.203 -15.328 2.795 1 97.44 12 THR B O 1
ATOM 910 N N . ILE B 1 13 ? 8.812 -16.438 0.854 1 97.25 13 ILE B N 1
ATOM 911 C CA . ILE B 1 13 ? 7.395 -16.078 0.791 1 97.25 13 ILE B CA 1
ATOM 912 C C . ILE B 1 13 ? 6.543 -17.344 0.807 1 97.25 13 ILE B C 1
ATOM 914 O O . ILE B 1 13 ? 6.598 -18.156 -0.127 1 97.25 13 ILE B O 1
ATOM 918 N N . MET B 1 14 ? 5.789 -17.484 1.854 1 95.62 14 MET B N 1
ATOM 919 C CA . MET B 1 14 ? 4.926 -18.656 2.039 1 95.62 14 MET B CA 1
ATOM 920 C C . MET B 1 14 ? 5.695 -19.953 1.796 1 95.62 14 MET B C 1
ATOM 922 O O . MET B 1 14 ? 5.246 -20.812 1.037 1 95.62 14 MET B O 1
ATOM 926 N N . GLY B 1 15 ? 6.867 -20 2.385 1 94.5 15 GLY B N 1
ATOM 927 C CA . GLY B 1 15 ? 7.676 -21.219 2.363 1 94.5 15 GLY B CA 1
ATOM 928 C C . GLY B 1 15 ? 8.492 -21.359 1.091 1 94.5 15 GLY B C 1
ATOM 929 O O . GLY B 1 15 ? 9.281 -22.297 0.96 1 94.5 15 GLY B O 1
ATOM 930 N N . ARG B 1 16 ? 8.352 -20.469 0.172 1 94.81 16 ARG B N 1
ATOM 931 C CA . ARG B 1 16 ? 9.086 -20.5 -1.088 1 94.81 16 ARG B CA 1
ATOM 932 C C . ARG B 1 16 ? 10.188 -19.453 -1.111 1 94.81 16 ARG B C 1
ATOM 934 O O . ARG B 1 16 ? 9.992 -18.328 -0.628 1 94.81 16 ARG B O 1
ATOM 941 N N . GLU B 1 17 ? 11.273 -19.844 -1.762 1 95.88 17 GLU B N 1
ATOM 942 C CA . GLU B 1 17 ? 12.422 -18.938 -1.797 1 95.88 17 GLU B CA 1
ATOM 943 C C . GLU B 1 17 ? 12.445 -18.125 -3.088 1 95.88 17 GLU B C 1
ATOM 945 O O . GLU B 1 17 ? 12.219 -18.656 -4.172 1 95.88 17 GLU B O 1
ATOM 950 N N . PHE B 1 18 ? 12.703 -16.828 -2.93 1 94.69 18 PHE B N 1
ATOM 951 C CA . PHE B 1 18 ? 12.836 -15.891 -4.047 1 94.69 18 PHE B CA 1
ATOM 952 C C . PHE B 1 18 ? 14.094 -15.047 -3.898 1 94.69 18 PHE B C 1
ATOM 954 O O . PHE B 1 18 ? 14.43 -14.617 -2.795 1 94.69 18 PHE B O 1
ATOM 961 N N . ARG B 1 19 ? 14.766 -14.891 -4.969 1 93 19 ARG B N 1
ATOM 962 C CA . ARG B 1 19 ? 15.938 -14.016 -4.984 1 93 19 ARG B CA 1
ATOM 963 C C . ARG B 1 19 ? 15.57 -12.633 -5.508 1 93 19 ARG B C 1
ATOM 965 O O . ARG B 1 19 ? 14.984 -12.5 -6.586 1 93 19 ARG B O 1
ATOM 972 N N . VAL B 1 20 ? 15.836 -11.633 -4.688 1 92.81 20 VAL B N 1
ATOM 973 C CA . VAL B 1 20 ? 15.531 -10.266 -5.07 1 92.81 20 VAL B CA 1
ATOM 974 C C . VAL B 1 20 ? 16.781 -9.391 -4.91 1 92.81 20 VAL B C 1
ATOM 976 O O . VAL B 1 20 ? 17.75 -9.805 -4.277 1 92.81 20 VAL B O 1
ATOM 979 N N . SER B 1 21 ? 16.766 -8.227 -5.633 1 90.19 21 SER B N 1
ATOM 980 C CA . SER B 1 21 ? 17.844 -7.262 -5.488 1 90.19 21 SER B CA 1
ATOM 981 C C . SER B 1 21 ? 17.438 -6.094 -4.602 1 90.19 21 SER B C 1
ATOM 983 O O . SER B 1 21 ? 16.312 -5.59 -4.707 1 90.19 21 SER B O 1
ATOM 985 N N . CYS B 1 22 ? 18.297 -5.742 -3.66 1 89.56 22 CYS B N 1
ATOM 986 C CA . CYS B 1 22 ? 17.969 -4.664 -2.73 1 89.56 22 CYS B CA 1
ATOM 987 C C . CYS B 1 22 ? 19.219 -3.887 -2.338 1 89.56 22 CYS B C 1
ATOM 989 O O . CYS B 1 22 ? 20.281 -4.477 -2.107 1 89.56 22 CYS B O 1
ATOM 991 N N . SER B 1 23 ? 19.125 -2.586 -2.367 1 90.75 23 SER B N 1
ATOM 992 C CA . SER B 1 23 ? 20.219 -1.77 -1.829 1 90.75 23 SER B CA 1
ATOM 993 C C . SER B 1 23 ? 20.328 -1.923 -0.315 1 90.75 23 SER B C 1
ATOM 995 O O . SER B 1 23 ? 19.344 -2.277 0.349 1 90.75 23 SER B O 1
ATOM 997 N N . ASP B 1 24 ? 21.516 -1.544 0.223 1 90.06 24 ASP B N 1
ATOM 998 C CA . ASP B 1 24 ? 21.75 -1.641 1.662 1 90.06 24 ASP B CA 1
ATOM 999 C C . ASP B 1 24 ? 20.781 -0.737 2.432 1 90.06 24 ASP B C 1
ATOM 1001 O O . ASP B 1 24 ? 20.312 -1.099 3.514 1 90.06 24 ASP B O 1
ATOM 1005 N N . GLU B 1 25 ? 20.438 0.29 1.894 1 90.19 25 GLU B N 1
ATOM 1006 C CA . GLU B 1 25 ? 19.594 1.279 2.564 1 90.19 25 GLU B CA 1
ATOM 1007 C C . GLU B 1 25 ? 18.141 0.819 2.631 1 90.19 25 GLU B C 1
ATOM 1009 O O . GLU B 1 25 ? 17.391 1.231 3.521 1 90.19 25 GLU B O 1
ATOM 1014 N N . ASP B 1 26 ? 17.812 -0.163 1.788 1 90.88 26 ASP B N 1
ATOM 1015 C CA . ASP B 1 26 ? 16.406 -0.559 1.7 1 90.88 26 ASP B CA 1
ATOM 1016 C C . ASP B 1 26 ? 16.188 -1.956 2.279 1 90.88 26 ASP B C 1
ATOM 1018 O O . ASP B 1 26 ? 15.062 -2.453 2.314 1 90.88 26 ASP B O 1
ATOM 1022 N N . ARG B 1 27 ? 17.203 -2.498 2.84 1 93.31 27 ARG B N 1
ATOM 1023 C CA . ARG B 1 27 ? 17.156 -3.887 3.289 1 93.31 27 ARG B CA 1
ATOM 1024 C C . ARG B 1 27 ? 16.109 -4.074 4.375 1 93.31 27 ARG B C 1
ATOM 1026 O O . ARG B 1 27 ? 15.305 -5.004 4.316 1 93.31 27 ARG B O 1
ATOM 1033 N N . GLU B 1 28 ? 16.109 -3.219 5.359 1 94.56 28 GLU B N 1
ATOM 1034 C CA . GLU B 1 28 ? 15.148 -3.318 6.453 1 94.56 28 GLU B CA 1
ATOM 1035 C C . GLU B 1 28 ? 13.719 -3.174 5.941 1 94.56 28 GLU B C 1
ATOM 1037 O O . GLU B 1 28 ? 12.828 -3.926 6.348 1 94.56 28 GLU B O 1
ATOM 1042 N N . GLY B 1 29 ? 13.492 -2.209 5.043 1 95.31 29 GLY B N 1
ATOM 1043 C CA . GLY B 1 29 ? 12.172 -2.012 4.453 1 95.31 29 GLY B CA 1
ATOM 1044 C C . GLY B 1 29 ? 11.688 -3.217 3.672 1 95.31 29 GLY B C 1
ATOM 1045 O O . GLY B 1 29 ? 10.508 -3.568 3.742 1 95.31 29 GLY B O 1
ATOM 1046 N N . LEU B 1 30 ? 12.617 -3.859 3 1 95.56 30 LEU B N 1
ATOM 1047 C CA . LEU B 1 30 ? 12.273 -5.047 2.225 1 95.56 30 LEU B CA 1
ATOM 1048 C C . LEU B 1 30 ? 11.867 -6.195 3.141 1 95.56 30 LEU B C 1
ATOM 1050 O O . LEU B 1 30 ? 10.883 -6.891 2.877 1 95.56 30 LEU B O 1
ATOM 1054 N N . LEU B 1 31 ? 12.586 -6.367 4.188 1 96.88 31 LEU B N 1
ATOM 1055 C CA . LEU B 1 31 ? 12.297 -7.449 5.117 1 96.88 31 LEU B CA 1
ATOM 1056 C C . LEU B 1 31 ? 10.961 -7.227 5.82 1 96.88 31 LEU B C 1
ATOM 1058 O O . LEU B 1 31 ? 10.219 -8.18 6.07 1 96.88 31 LEU B O 1
ATOM 1062 N N . GLN B 1 32 ? 10.641 -5.992 6.102 1 97.88 32 GLN B N 1
ATOM 1063 C CA . GLN B 1 32 ? 9.344 -5.66 6.668 1 97.88 32 GLN B CA 1
ATOM 1064 C C . GLN B 1 32 ? 8.219 -5.965 5.68 1 97.88 32 GLN B C 1
ATOM 1066 O O . GLN B 1 32 ? 7.16 -6.461 6.07 1 97.88 32 GLN B O 1
ATOM 1071 N N . ALA B 1 33 ? 8.492 -5.66 4.441 1 98.25 33 ALA B N 1
ATOM 1072 C CA . ALA B 1 33 ? 7.504 -5.945 3.402 1 98.25 33 ALA B CA 1
ATOM 1073 C C . ALA B 1 33 ? 7.266 -7.449 3.273 1 98.25 33 ALA B C 1
ATOM 1075 O O . ALA B 1 33 ? 6.125 -7.895 3.135 1 98.25 33 ALA B O 1
ATOM 1076 N N . VAL B 1 34 ? 8.344 -8.211 3.365 1 98.38 34 VAL B N 1
ATOM 1077 C CA . VAL B 1 34 ? 8.25 -9.664 3.307 1 98.38 34 VAL B CA 1
ATOM 1078 C C . VAL B 1 34 ? 7.391 -10.172 4.461 1 98.38 34 VAL B C 1
ATOM 1080 O O . VAL B 1 34 ? 6.488 -10.984 4.254 1 98.38 34 VAL B O 1
ATOM 1083 N N . ALA B 1 35 ? 7.656 -9.664 5.609 1 98.56 35 ALA B N 1
ATOM 1084 C CA . ALA B 1 35 ? 6.922 -10.086 6.801 1 98.56 35 ALA B CA 1
ATOM 1085 C C . ALA B 1 35 ? 5.445 -9.734 6.691 1 98.56 35 ALA B C 1
ATOM 1087 O O . ALA B 1 35 ? 4.578 -10.547 7.02 1 98.56 35 ALA B O 1
ATOM 1088 N N . TYR B 1 36 ? 5.145 -8.539 6.246 1 98.75 36 TYR B N 1
ATOM 1089 C CA . TYR B 1 36 ? 3.768 -8.078 6.117 1 98.75 36 TYR B CA 1
ATOM 1090 C C . TYR B 1 36 ? 3.014 -8.891 5.07 1 98.75 36 TYR B C 1
ATOM 1092 O O . TYR B 1 36 ? 1.879 -9.312 5.305 1 98.75 36 TYR B O 1
ATOM 1100 N N . LEU B 1 37 ? 3.658 -9.141 3.908 1 98.62 37 LEU B N 1
ATOM 1101 C CA . LEU B 1 37 ? 3.049 -9.938 2.85 1 98.62 37 LEU B CA 1
ATOM 1102 C C . LEU B 1 37 ? 2.768 -11.359 3.334 1 98.62 37 LEU B C 1
ATOM 1104 O O . LEU B 1 37 ? 1.655 -11.867 3.168 1 98.62 37 LEU B O 1
ATOM 1108 N N . ASN B 1 38 ? 3.721 -11.984 4 1 98.69 38 ASN B N 1
ATOM 1109 C CA . ASN B 1 38 ? 3.525 -13.312 4.555 1 98.69 38 ASN B CA 1
ATOM 1110 C C . ASN B 1 38 ? 2.352 -13.352 5.531 1 98.69 38 ASN B C 1
ATOM 1112 O O . ASN B 1 38 ? 1.543 -14.281 5.504 1 98.69 38 ASN B O 1
ATOM 1116 N N . LYS B 1 39 ? 2.275 -12.344 6.375 1 98.62 39 LYS B N 1
ATOM 1117 C CA . LYS B 1 39 ? 1.188 -12.258 7.348 1 98.62 39 LYS B CA 1
ATOM 1118 C C . LYS B 1 39 ? -0.167 -12.188 6.652 1 98.62 39 LYS B C 1
ATOM 1120 O O . LYS B 1 39 ? -1.098 -12.906 7.02 1 98.62 39 LYS B O 1
ATOM 1125 N N . LYS B 1 40 ? -0.256 -11.344 5.633 1 98.06 40 LYS B N 1
ATOM 1126 C CA . LYS B 1 40 ? -1.505 -11.18 4.895 1 98.06 40 LYS B CA 1
ATOM 1127 C C . LYS B 1 40 ? -1.893 -12.469 4.172 1 98.06 40 LYS B C 1
ATOM 1129 O O . LYS B 1 40 ? -3.059 -12.867 4.191 1 98.06 40 LYS B O 1
ATOM 1134 N N . MET B 1 41 ? -0.941 -13.117 3.629 1 97.88 41 MET B N 1
ATOM 1135 C CA . MET B 1 41 ? -1.199 -14.367 2.924 1 97.88 41 MET B CA 1
ATOM 1136 C C . MET B 1 41 ? -1.649 -15.453 3.895 1 97.88 41 MET B C 1
ATOM 1138 O O . MET B 1 41 ? -2.564 -16.219 3.592 1 97.88 41 MET B O 1
ATOM 1142 N N . ARG B 1 42 ? -1.047 -15.492 5.02 1 97.5 42 ARG B N 1
ATOM 1143 C CA . ARG B 1 42 ? -1.425 -16.469 6.035 1 97.5 42 ARG B CA 1
ATOM 1144 C C . ARG B 1 42 ? -2.85 -16.234 6.523 1 97.5 42 ARG B C 1
ATOM 1146 O O . ARG B 1 42 ? -3.611 -17.172 6.723 1 97.5 42 ARG B O 1
ATOM 1153 N N . GLU B 1 43 ? -3.201 -15.016 6.75 1 97.56 43 GLU B N 1
ATOM 1154 C CA . GLU B 1 43 ? -4.555 -14.664 7.172 1 97.56 43 GLU B CA 1
ATOM 1155 C C . GLU B 1 43 ? -5.59 -15.141 6.156 1 97.56 43 GLU B C 1
ATOM 1157 O O . GLU B 1 43 ? -6.633 -15.68 6.531 1 97.56 43 GLU B O 1
ATOM 1162 N N . ILE B 1 44 ? -5.27 -14.945 4.945 1 96.12 44 ILE B N 1
ATOM 1163 C CA . ILE B 1 44 ? -6.172 -15.352 3.871 1 96.12 44 ILE B CA 1
ATOM 1164 C C . ILE B 1 44 ? -6.277 -16.875 3.828 1 96.12 44 ILE B C 1
ATOM 1166 O O . ILE B 1 44 ? -7.379 -17.422 3.744 1 96.12 44 ILE B O 1
ATOM 1170 N N . ARG B 1 45 ? -5.156 -17.5 3.885 1 95.81 45 ARG B N 1
ATOM 1171 C CA . ARG B 1 45 ? -5.125 -18.953 3.883 1 95.81 45 ARG B CA 1
ATOM 1172 C C . ARG B 1 45 ? -5.926 -19.531 5.051 1 95.81 45 ARG B C 1
ATOM 1174 O O . ARG B 1 45 ? -6.742 -20.438 4.867 1 95.81 45 ARG B O 1
ATOM 1181 N N . ASP B 1 46 ? -5.742 -18.953 6.211 1 96.19 46 ASP B N 1
ATOM 1182 C CA . ASP B 1 46 ? -6.305 -19.5 7.445 1 96.19 46 ASP B CA 1
ATOM 1183 C C . ASP B 1 46 ? -7.805 -19.234 7.523 1 96.19 46 ASP B C 1
ATOM 1185 O O . ASP B 1 46 ? -8.508 -19.859 8.312 1 96.19 46 ASP B O 1
ATOM 1189 N N . SER B 1 47 ? -8.25 -18.266 6.773 1 93.19 47 SER B N 1
ATOM 1190 C CA . SER B 1 47 ? -9.688 -18.016 6.719 1 93.19 47 SER B CA 1
ATOM 1191 C C . SER B 1 47 ? -10.422 -19.188 6.082 1 93.19 47 SER B C 1
ATOM 1193 O O . SER B 1 47 ? -11.633 -19.344 6.266 1 93.19 47 SER B O 1
ATOM 1195 N N . GLY B 1 48 ? -9.789 -19.953 5.242 1 91.94 48 GLY B N 1
ATOM 1196 C CA . GLY B 1 48 ? -10.375 -21.125 4.598 1 91.94 48 GLY B CA 1
ATOM 1197 C C . GLY B 1 48 ? -11.242 -20.766 3.404 1 91.94 48 GLY B C 1
ATOM 1198 O O . GLY B 1 48 ? -11.75 -21.656 2.715 1 91.94 48 GLY B O 1
ATOM 1199 N N . LYS B 1 49 ? -11.289 -19.562 3.074 1 89.69 49 LYS B N 1
ATOM 1200 C CA . LYS B 1 49 ? -12.188 -19.109 2.02 1 89.69 49 LYS B CA 1
ATOM 1201 C C . LYS B 1 49 ? -11.508 -19.156 0.654 1 89.69 49 LYS B C 1
ATOM 1203 O O . LYS B 1 49 ? -12.188 -19.172 -0.379 1 89.69 49 LYS B O 1
ATOM 1208 N N . VAL B 1 50 ? -10.273 -19.109 0.671 1 91.56 50 VAL B N 1
ATOM 1209 C CA . VAL B 1 50 ? -9.492 -19.094 -0.563 1 91.56 50 VAL B CA 1
ATOM 1210 C C . VAL B 1 50 ? -8.602 -20.328 -0.638 1 91.56 50 VAL B C 1
ATOM 1212 O O . VAL B 1 50 ? -7.82 -20.594 0.278 1 91.56 50 VAL B O 1
ATOM 1215 N N . LEU B 1 51 ? -8.836 -21.047 -1.703 1 89.88 51 LEU B N 1
ATOM 1216 C CA . LEU B 1 51 ? -8.047 -22.266 -1.891 1 89.88 51 LEU B CA 1
ATOM 1217 C C . LEU B 1 51 ? -7.027 -22.078 -3.008 1 89.88 51 LEU B C 1
ATOM 1219 O O . LEU B 1 51 ? -7.324 -21.453 -4.031 1 89.88 51 LEU B O 1
ATOM 1223 N N . GLY B 1 52 ? -5.766 -22.594 -2.773 1 91.69 52 GLY B N 1
ATOM 1224 C CA . GLY B 1 52 ? -4.723 -22.516 -3.783 1 91.69 52 GLY B CA 1
ATOM 1225 C C . GLY B 1 52 ? -3.719 -21.406 -3.525 1 91.69 52 GLY B C 1
ATOM 1226 O O . GLY B 1 52 ? -4.098 -20.266 -3.26 1 91.69 52 GLY B O 1
ATOM 1227 N N . SER B 1 53 ? -2.459 -21.703 -3.625 1 91.12 53 SER B N 1
ATOM 1228 C CA . SER B 1 53 ? -1.37 -20.797 -3.281 1 91.12 53 SER B CA 1
ATOM 1229 C C . SER B 1 53 ? -1.367 -19.562 -4.188 1 91.12 53 SER B C 1
ATOM 1231 O O . SER B 1 53 ? -1.151 -18.438 -3.719 1 91.12 53 SER B O 1
ATOM 1233 N N . GLU B 1 54 ? -1.644 -19.797 -5.445 1 91.75 54 GLU B N 1
ATOM 1234 C CA . GLU B 1 54 ? -1.645 -18.672 -6.387 1 91.75 54 GLU B CA 1
ATOM 1235 C C . GLU B 1 54 ? -2.77 -17.688 -6.078 1 91.75 54 GLU B C 1
ATOM 1237 O O . GLU B 1 54 ? -2.551 -16.484 -6.051 1 91.75 54 GLU B O 1
ATOM 1242 N N . ARG B 1 55 ? -3.947 -18.25 -5.859 1 93.88 55 ARG B N 1
ATOM 1243 C CA . ARG B 1 55 ? -5.09 -17.406 -5.547 1 93.88 55 ARG B CA 1
ATOM 1244 C C . ARG B 1 55 ? -4.859 -16.641 -4.25 1 93.88 55 ARG B C 1
ATOM 1246 O O . ARG B 1 55 ? -5.227 -15.461 -4.148 1 93.88 55 ARG B O 1
ATOM 1253 N N . ILE B 1 56 ? -4.254 -17.25 -3.293 1 96.44 56 ILE B N 1
ATOM 1254 C CA . ILE B 1 56 ? -3.953 -16.609 -2.016 1 96.44 56 ILE B CA 1
ATOM 1255 C C . ILE B 1 56 ? -3.021 -15.422 -2.244 1 96.44 56 ILE B C 1
ATOM 1257 O O . ILE B 1 56 ? -3.26 -14.336 -1.722 1 96.44 56 ILE B O 1
ATOM 1261 N N . THR B 1 57 ? -1.983 -15.625 -3.059 1 97.19 57 THR B N 1
ATOM 1262 C CA . THR B 1 57 ? -1.019 -14.57 -3.354 1 97.19 57 THR B CA 1
ATOM 1263 C C . THR B 1 57 ? -1.697 -13.398 -4.055 1 97.19 57 THR B C 1
ATOM 1265 O O . THR B 1 57 ? -1.481 -12.242 -3.689 1 97.19 57 THR B O 1
ATOM 1268 N N . VAL B 1 58 ? -2.551 -13.672 -4.984 1 96.88 58 VAL B N 1
ATOM 1269 C CA . VAL B 1 58 ? -3.24 -12.633 -5.746 1 96.88 58 VAL B CA 1
ATOM 1270 C C . VAL B 1 58 ? -4.195 -11.867 -4.836 1 96.88 58 VAL B C 1
ATOM 1272 O O . VAL B 1 58 ? -4.262 -10.641 -4.891 1 96.88 58 VAL B O 1
ATOM 1275 N N . MET B 1 59 ? -4.875 -12.555 -3.949 1 96.81 59 MET B N 1
ATOM 1276 C CA . MET B 1 59 ? -5.801 -11.914 -3.02 1 96.81 59 MET B CA 1
ATOM 1277 C C . MET B 1 59 ? -5.055 -11 -2.055 1 96.81 59 MET B C 1
ATOM 1279 O O . MET B 1 59 ? -5.512 -9.891 -1.762 1 96.81 59 MET B O 1
ATOM 1283 N N . ALA B 1 60 ? -3.924 -11.508 -1.585 1 98 60 ALA B N 1
ATOM 1284 C CA . ALA B 1 60 ? -3.096 -10.68 -0.712 1 98 60 ALA B CA 1
ATOM 1285 C C . ALA B 1 60 ? -2.607 -9.43 -1.443 1 98 60 ALA B C 1
ATOM 1287 O O . ALA B 1 60 ? -2.684 -8.32 -0.911 1 98 60 ALA B O 1
ATOM 1288 N N . ALA B 1 61 ? -2.135 -9.602 -2.66 1 98.44 61 ALA B N 1
ATOM 1289 C CA . ALA B 1 61 ? -1.65 -8.5 -3.482 1 98.44 61 ALA B CA 1
ATOM 1290 C C . ALA B 1 61 ? -2.752 -7.469 -3.721 1 98.44 61 ALA B C 1
ATOM 1292 O O . ALA B 1 61 ? -2.525 -6.266 -3.578 1 98.44 61 ALA B O 1
ATOM 1293 N N . LEU B 1 62 ? -3.912 -7.977 -4.027 1 97.38 62 LEU B N 1
ATOM 1294 C CA . LEU B 1 62 ? -5.051 -7.109 -4.305 1 97.38 62 LEU B CA 1
ATOM 1295 C C . LEU B 1 62 ? -5.445 -6.316 -3.062 1 97.38 62 LEU B C 1
ATOM 1297 O O . LEU B 1 62 ? -5.66 -5.105 -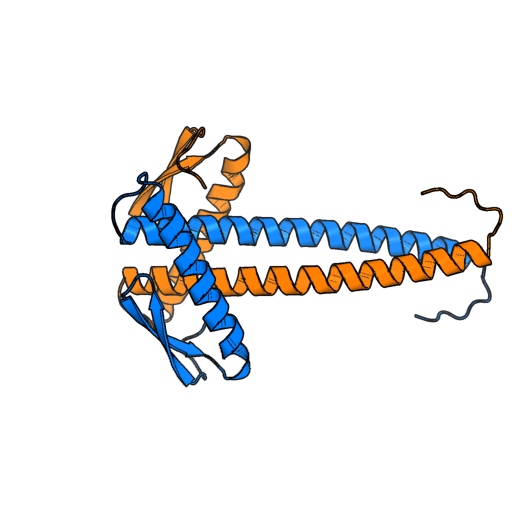3.137 1 97.38 62 LEU B O 1
ATOM 1301 N N . ASN B 1 63 ? -5.52 -6.988 -1.953 1 96.56 63 ASN B N 1
ATOM 1302 C CA . ASN B 1 63 ? -5.871 -6.336 -0.696 1 96.56 63 ASN B CA 1
ATOM 1303 C C . ASN B 1 63 ? -4.84 -5.281 -0.303 1 96.56 63 ASN B C 1
ATOM 1305 O O . ASN B 1 63 ? -5.203 -4.176 0.104 1 96.56 63 ASN B O 1
ATOM 1309 N N . ILE B 1 64 ? -3.615 -5.625 -0.437 1 98.31 64 ILE B N 1
ATOM 1310 C CA . ILE B 1 64 ? -2.541 -4.703 -0.089 1 98.31 64 ILE B CA 1
ATOM 1311 C C . ILE B 1 64 ? -2.561 -3.506 -1.036 1 98.31 64 ILE B C 1
ATOM 1313 O O . ILE B 1 64 ? -2.367 -2.365 -0.609 1 98.31 64 ILE B O 1
ATOM 1317 N N . THR B 1 65 ? -2.795 -3.732 -2.312 1 98.56 65 THR B N 1
ATOM 1318 C CA . THR B 1 65 ? -2.906 -2.66 -3.293 1 98.56 65 THR B CA 1
ATOM 1319 C C . THR B 1 65 ? -4.055 -1.718 -2.936 1 98.56 65 THR B C 1
ATOM 1321 O O . THR B 1 65 ? -3.904 -0.496 -3.006 1 98.56 65 THR B O 1
ATOM 1324 N N . HIS B 1 66 ? -5.148 -2.289 -2.555 1 96.56 66 HIS B N 1
ATOM 1325 C CA . HIS B 1 66 ? -6.309 -1.507 -2.137 1 96.56 66 HIS B CA 1
ATOM 1326 C C . HIS B 1 66 ? -5.977 -0.634 -0.931 1 96.56 66 HIS B C 1
ATOM 1328 O O . HIS B 1 66 ? -6.332 0.546 -0.896 1 96.56 66 HIS B O 1
ATOM 1334 N N . GLU B 1 67 ? -5.289 -1.17 0.056 1 96 67 GLU B N 1
ATOM 1335 C CA . GLU B 1 67 ? -4.852 -0.441 1.242 1 96 67 GLU B CA 1
ATOM 1336 C C . GLU B 1 67 ? -3.924 0.712 0.87 1 96 67 GLU B C 1
ATOM 1338 O O . GLU B 1 67 ? -4.039 1.81 1.418 1 96 67 GLU B O 1
ATOM 1343 N N . LEU B 1 68 ? -3.025 0.457 -0.03 1 97.62 68 LEU B N 1
ATOM 1344 C CA . LEU B 1 68 ? -2.084 1.477 -0.481 1 97.62 68 LEU B CA 1
ATOM 1345 C C . LEU B 1 68 ? -2.82 2.662 -1.095 1 97.62 68 LEU B C 1
ATOM 1347 O O . LEU B 1 68 ? -2.568 3.812 -0.728 1 97.62 68 LEU B O 1
ATOM 1351 N N . LEU B 1 69 ? -3.762 2.381 -1.977 1 96.69 69 LEU B N 1
ATOM 1352 C CA . LEU B 1 69 ? -4.473 3.434 -2.693 1 96.69 69 LEU B CA 1
ATOM 1353 C C . LEU B 1 69 ? -5.363 4.23 -1.746 1 96.69 69 LEU B C 1
ATOM 1355 O O . LEU B 1 69 ? -5.484 5.449 -1.877 1 96.69 69 LEU B O 1
ATOM 1359 N N . LYS B 1 70 ? -5.938 3.545 -0.788 1 93.06 70 LYS B N 1
ATOM 1360 C CA . LYS B 1 70 ? -6.727 4.227 0.233 1 93.06 70 LYS B CA 1
ATOM 1361 C C . LYS B 1 70 ? -5.848 5.133 1.093 1 93.06 70 LYS B C 1
ATOM 1363 O O . LYS B 1 70 ? -6.234 6.262 1.41 1 93.06 70 LYS B O 1
ATOM 1368 N N . ALA B 1 71 ? -4.672 4.605 1.473 1 92.25 71 ALA B N 1
ATOM 1369 C CA . ALA B 1 71 ? -3.732 5.379 2.281 1 92.25 71 ALA B CA 1
ATOM 1370 C C . ALA B 1 71 ? -3.279 6.637 1.543 1 92.25 71 ALA B C 1
ATOM 1372 O O . ALA B 1 71 ? -3.15 7.703 2.145 1 92.25 71 ALA B O 1
ATOM 1373 N N . ARG B 1 72 ? -3.031 6.555 0.286 1 91.44 72 ARG B N 1
ATOM 1374 C CA . ARG B 1 72 ? -2.584 7.688 -0.52 1 91.44 72 ARG B CA 1
ATOM 1375 C C . ARG B 1 72 ? -3.67 8.75 -0.615 1 91.44 72 ARG B C 1
ATOM 1377 O O . ARG B 1 72 ? -3.377 9.953 -0.568 1 91.44 72 ARG B O 1
ATOM 1384 N N . SER B 1 73 ? -4.906 8.305 -0.775 1 89.62 73 SER B N 1
ATOM 1385 C CA . SER B 1 73 ? -6.023 9.234 -0.865 1 89.62 73 SER B CA 1
ATOM 1386 C C . SER B 1 73 ? -6.223 9.992 0.447 1 89.62 73 SER B C 1
ATOM 1388 O O . SER B 1 73 ? -6.441 11.203 0.446 1 89.62 73 SER B O 1
ATOM 1390 N N . LYS B 1 74 ? -6.117 9.312 1.524 1 85.81 74 LYS B N 1
ATOM 1391 C CA . LYS B 1 74 ? -6.297 9.914 2.844 1 85.81 74 LYS B CA 1
ATOM 1392 C C . LYS B 1 74 ? -5.18 10.898 3.158 1 85.81 74 LYS B C 1
ATOM 1394 O O . LYS B 1 74 ? -5.426 11.961 3.74 1 85.81 74 LYS B O 1
ATOM 1399 N N . GLU B 1 75 ? -4.004 10.523 2.871 1 83.56 75 GLU B N 1
ATOM 1400 C CA . GLU B 1 75 ? -2.854 11.391 3.1 1 83.56 75 GLU B CA 1
ATOM 1401 C C . GLU B 1 75 ? -3.021 12.727 2.391 1 83.56 75 GLU B C 1
ATOM 1403 O O . GLU B 1 75 ? -2.701 13.781 2.953 1 83.56 75 GLU B O 1
ATOM 1408 N N . GLY B 1 76 ? -3.527 12.648 1.165 1 81.81 76 GLY B N 1
ATOM 1409 C CA . GLY B 1 76 ? -3.768 13.883 0.429 1 81.81 76 GLY B CA 1
ATOM 1410 C C . GLY B 1 76 ? -4.777 14.789 1.104 1 81.81 76 GLY B C 1
ATOM 1411 O O . GLY B 1 76 ? -4.535 15.992 1.254 1 81.81 76 GLY B O 1
ATOM 1412 N N . PHE B 1 77 ? -5.73 14.258 1.566 1 81.62 77 PHE B N 1
ATOM 1413 C CA . PHE B 1 77 ? -6.797 15.016 2.209 1 81.62 77 PHE B CA 1
ATOM 1414 C C . PHE B 1 77 ? -6.309 15.641 3.514 1 81.62 77 PHE B C 1
ATOM 1416 O O . PHE B 1 77 ? -6.566 16.812 3.781 1 81.62 77 PHE B O 1
ATOM 1423 N N . ASP B 1 78 ? -5.625 14.859 4.281 1 84.31 78 ASP B N 1
ATOM 1424 C CA . ASP B 1 78 ? -5.129 15.336 5.57 1 84.31 78 ASP B CA 1
ATOM 1425 C C . ASP B 1 78 ? -4.121 16.469 5.383 1 84.31 78 ASP B C 1
ATOM 1427 O O . ASP B 1 78 ? -4.16 17.469 6.109 1 84.31 78 ASP B O 1
ATOM 1431 N N . THR B 1 79 ? -3.271 16.234 4.453 1 86.38 79 THR B N 1
ATOM 1432 C CA . THR B 1 79 ? -2.268 17.266 4.191 1 86.38 79 THR B CA 1
ATOM 1433 C C . THR B 1 79 ? -2.928 18.578 3.771 1 86.38 79 THR B C 1
ATOM 1435 O O . THR B 1 79 ? -2.502 19.656 4.195 1 86.38 79 THR B O 1
ATOM 1438 N N . GLU B 1 80 ? -3.947 18.453 2.971 1 87.38 80 GLU B N 1
ATOM 1439 C CA . GLU B 1 80 ? -4.672 19.641 2.518 1 87.38 80 GLU B CA 1
ATOM 1440 C C . GLU B 1 80 ? -5.371 20.328 3.68 1 87.38 80 GLU B C 1
ATOM 1442 O O . GLU B 1 80 ? -5.34 21.562 3.781 1 87.38 80 GLU B O 1
ATOM 1447 N N . GLU B 1 81 ? -5.961 19.562 4.496 1 88 81 GLU B N 1
ATOM 1448 C CA . GLU B 1 81 ? -6.641 20.125 5.66 1 88 81 GLU B CA 1
ATOM 1449 C C . GLU B 1 81 ? -5.652 20.812 6.602 1 88 81 GLU B C 1
ATOM 1451 O O . GLU B 1 81 ? -5.922 21.891 7.109 1 88 81 GLU B O 1
ATOM 1456 N N . PHE B 1 82 ? -4.562 20.203 6.777 1 86.94 82 PHE B N 1
ATOM 1457 C CA . PHE B 1 82 ? -3.533 20.781 7.633 1 86.94 82 PHE B CA 1
ATOM 1458 C C . PHE B 1 82 ? -2.984 22.062 7.027 1 86.94 82 PHE B C 1
ATOM 1460 O O . PHE B 1 82 ? -2.768 23.047 7.742 1 86.94 82 PHE B O 1
ATOM 1467 N N . ARG B 1 83 ? -2.795 22.031 5.805 1 87.56 83 ARG B N 1
ATOM 1468 C CA . ARG B 1 83 ? -2.301 23.219 5.125 1 87.56 83 ARG B CA 1
ATOM 1469 C C . ARG B 1 83 ? -3.283 24.375 5.27 1 87.56 83 ARG B C 1
ATOM 1471 O O . ARG B 1 83 ? -2.879 25.516 5.527 1 87.56 83 ARG B O 1
ATOM 1478 N N . ARG B 1 84 ? -4.512 24.094 5.105 1 90.75 84 ARG B N 1
ATOM 1479 C CA . ARG B 1 84 ? -5.543 25.125 5.25 1 90.75 84 ARG B CA 1
ATOM 1480 C C . ARG B 1 84 ? -5.539 25.703 6.66 1 90.75 84 ARG B C 1
ATOM 1482 O O . ARG B 1 84 ? -5.621 26.922 6.832 1 90.75 84 ARG B O 1
ATOM 1489 N N . ARG B 1 85 ? -5.445 24.844 7.586 1 89.75 85 ARG B N 1
ATOM 1490 C CA . ARG B 1 85 ? -5.438 25.297 8.977 1 89.75 85 ARG B CA 1
ATOM 1491 C C . ARG B 1 85 ? -4.211 26.141 9.273 1 89.75 85 ARG B C 1
ATOM 1493 O O . ARG B 1 85 ? -4.309 27.172 9.953 1 89.75 85 ARG B O 1
ATOM 1500 N N . ILE B 1 86 ? -3.078 25.734 8.844 1 89.94 86 ILE B N 1
ATOM 1501 C CA . ILE B 1 86 ? -1.832 26.453 9.055 1 89.94 86 ILE B CA 1
ATOM 1502 C C . ILE B 1 86 ? -1.921 27.828 8.391 1 89.94 86 ILE B C 1
ATOM 1504 O O . ILE B 1 86 ? -1.518 28.844 8.984 1 89.94 86 ILE B O 1
ATOM 1508 N N . ASP B 1 87 ? -2.432 27.812 7.145 1 91.25 87 ASP B N 1
ATOM 1509 C CA . ASP B 1 87 ? -2.604 29.078 6.441 1 91.25 87 ASP B CA 1
ATOM 1510 C C . ASP B 1 87 ? -3.508 30.031 7.23 1 91.25 87 ASP B C 1
ATOM 1512 O O . ASP B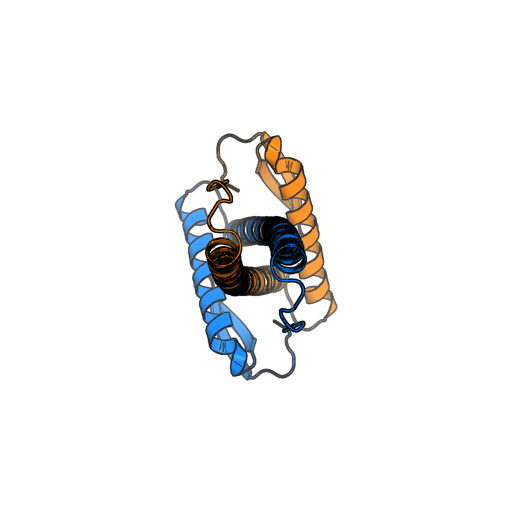 1 87 ? -3.229 31.219 7.324 1 91.25 87 ASP B O 1
ATOM 1516 N N . HIS B 1 88 ? -4.594 29.531 7.746 1 90.56 88 HIS B N 1
ATOM 1517 C CA . HIS B 1 88 ? -5.523 30.328 8.539 1 90.56 88 HIS B CA 1
ATOM 1518 C C . HIS B 1 88 ? -4.848 30.891 9.781 1 90.56 88 HIS B C 1
ATOM 1520 O O . HIS B 1 88 ? -4.996 32.062 10.094 1 90.56 88 HIS B O 1
ATOM 1526 N N . MET B 1 89 ? -4.117 30.047 10.516 1 87.44 89 MET B N 1
ATOM 1527 C CA . MET B 1 89 ? -3.432 30.469 11.742 1 87.44 89 MET B CA 1
ATOM 1528 C C . MET B 1 89 ? -2.354 31.5 11.438 1 87.44 89 MET B C 1
ATOM 1530 O O . MET B 1 89 ? -2.152 32.438 12.203 1 87.44 89 MET B O 1
ATOM 1534 N N . GLN B 1 90 ? -1.69 31.281 10.328 1 87.44 90 GLN B N 1
ATOM 1535 C CA . GLN B 1 90 ? -0.688 32.25 9.898 1 87.44 90 GLN B CA 1
ATOM 1536 C C . GLN B 1 90 ? -1.321 33.625 9.633 1 87.44 90 GLN B C 1
ATOM 1538 O O . GLN B 1 90 ? -0.75 34.656 9.984 1 87.44 90 GLN B O 1
ATOM 1543 N N . ALA B 1 91 ? -2.471 33.625 8.938 1 89.12 91 ALA B N 1
ATOM 1544 C CA . ALA B 1 91 ? -3.186 34.875 8.656 1 89.12 91 ALA B CA 1
ATOM 1545 C C . ALA B 1 91 ? -3.592 35.562 9.945 1 89.12 91 ALA B C 1
ATOM 1547 O O . ALA B 1 91 ? -3.492 36.812 10.047 1 89.12 91 ALA B O 1
ATOM 1548 N N . MET B 1 92 ? -4.039 34.844 10.914 1 84.69 92 MET B N 1
ATOM 1549 C CA . MET B 1 92 ? -4.441 35.406 12.195 1 84.69 92 MET B CA 1
ATOM 1550 C C . MET B 1 92 ? -3.244 36 12.93 1 84.69 92 MET B C 1
ATOM 1552 O O . MET B 1 92 ? -3.352 37.062 13.547 1 84.69 92 MET B O 1
ATOM 1556 N N . LEU B 1 93 ? -2.146 35.281 12.961 1 84.25 93 LEU B N 1
ATOM 1557 C CA . LEU B 1 93 ? -0.92 35.75 13.594 1 84.25 93 LEU B CA 1
ATOM 1558 C C . LEU B 1 93 ? -0.413 37.031 12.922 1 84.25 93 LEU B C 1
ATOM 1560 O O . LEU B 1 93 ? 0.032 37.969 13.602 1 84.25 93 LEU B O 1
ATOM 1564 N N . ASP B 1 94 ? -0.467 37.031 11.57 1 86.25 94 ASP B N 1
ATOM 1565 C CA . ASP B 1 94 ? -0.047 38.219 10.82 1 86.25 94 ASP B CA 1
ATOM 1566 C C . ASP B 1 94 ? -0.904 39.406 11.172 1 86.25 94 ASP B C 1
ATOM 1568 O O . ASP B 1 94 ? -0.401 40.531 11.25 1 86.25 94 ASP B O 1
ATOM 1572 N N . ALA B 1 95 ? -2.16 39.25 11.391 1 83.06 95 ALA B N 1
ATOM 1573 C CA . ALA B 1 95 ? -3.092 40.344 11.727 1 83.06 95 ALA B CA 1
ATOM 1574 C C . ALA B 1 95 ? -2.865 40.812 13.156 1 83.06 95 ALA B C 1
ATOM 1576 O O . ALA B 1 95 ? -2.967 42.031 13.422 1 83.06 95 ALA B O 1
ATOM 1577 N N . ALA B 1 96 ? -2.629 39.938 14.039 1 78.06 96 ALA B N 1
ATO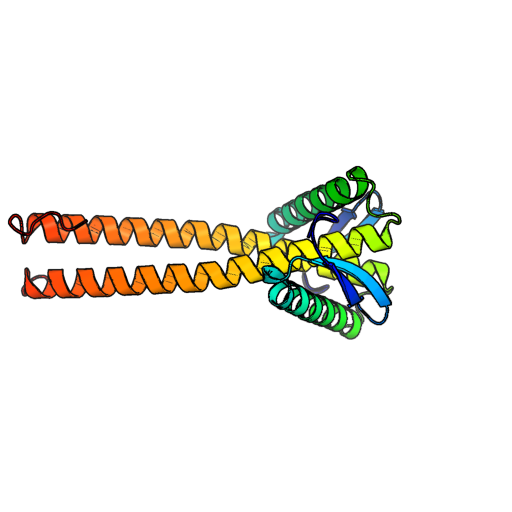M 1578 C CA . ALA B 1 96 ? -2.494 40.281 15.445 1 78.06 96 ALA B CA 1
ATOM 1579 C C . ALA B 1 96 ? -1.098 40.812 15.75 1 78.06 96 ALA B C 1
ATOM 1581 O O . ALA B 1 96 ? -0.92 41.625 16.672 1 78.06 96 ALA B O 1
ATOM 1582 N N . MET B 1 97 ? -0.121 40.219 15.203 1 71.25 97 MET B N 1
ATOM 1583 C CA . MET B 1 97 ? 1.259 40.625 15.477 1 71.25 97 MET B CA 1
ATOM 1584 C C . MET B 1 97 ? 1.946 41.125 14.203 1 71.25 97 MET B C 1
ATOM 1586 O O . MET B 1 97 ? 2.848 40.438 13.688 1 71.25 97 MET B O 1
ATOM 1590 N N . PRO B 1 98 ? 1.361 42.219 13.57 1 63.38 98 PRO B N 1
ATOM 1591 C CA . PRO B 1 98 ? 1.964 42.688 12.32 1 63.38 98 PRO B CA 1
ATOM 1592 C C . PRO B 1 98 ? 3.486 42.781 12.391 1 63.38 98 PRO B C 1
ATOM 1594 O O . PRO B 1 98 ? 4.168 42.625 11.375 1 63.38 98 PRO B O 1
ATOM 1597 N N . GLU B 1 99 ? 4.102 43.188 13.531 1 58.03 99 GLU B N 1
ATOM 1598 C CA . GLU B 1 99 ? 5.543 43.406 13.562 1 58.03 99 GLU B CA 1
ATOM 1599 C C . GLU B 1 99 ? 6.301 42.062 13.5 1 58.03 99 GLU B C 1
ATOM 1601 O O . GLU B 1 99 ? 7.531 42.062 13.422 1 58.03 99 GLU B O 1
ATOM 1606 N N . GLN B 1 100 ? 5.602 41.062 13.781 1 52.25 100 GLN B N 1
ATOM 1607 C CA . GLN B 1 100 ? 6.41 39.844 13.906 1 52.25 100 GLN B CA 1
ATOM 1608 C C . GLN B 1 100 ? 6.98 39.438 12.555 1 52.25 100 GLN B C 1
ATOM 1610 O O . GLN B 1 100 ? 6.242 39.312 11.57 1 52.25 100 GLN B O 1
ATOM 1615 N N . ASP B 1 101 ? 8.242 39.719 12.344 1 49.94 101 ASP B N 1
ATOM 1616 C CA . ASP B 1 101 ? 9.102 39.344 11.227 1 49.94 101 ASP B CA 1
ATOM 1617 C C . ASP B 1 101 ? 8.719 37.969 10.664 1 49.94 101 ASP B C 1
ATOM 1619 O O . ASP B 1 101 ? 8.336 37.062 11.414 1 49.94 101 ASP B O 1
ATOM 1623 N N . LYS B 1 102 ? 8.352 37.906 9.438 1 50.59 102 LYS B N 1
ATOM 1624 C CA . LYS B 1 102 ? 8.133 36.781 8.523 1 50.59 102 LYS B CA 1
ATOM 1625 C C . LYS B 1 102 ? 9.023 35.594 8.883 1 50.59 102 LYS B C 1
ATOM 1627 O O . LYS B 1 102 ? 10.242 35.656 8.734 1 50.59 102 LYS B O 1
ATOM 1632 N N . LEU B 1 103 ? 8.836 35 9.93 1 40.59 103 LEU B N 1
ATOM 1633 C CA . LEU B 1 103 ? 9.859 34 10.125 1 40.59 103 LEU B CA 1
ATOM 1634 C C . LEU B 1 103 ? 9.852 33 8.969 1 40.59 103 LEU B C 1
ATOM 1636 O O . LEU B 1 103 ? 10.812 32.219 8.797 1 40.59 103 LEU B O 1
ATOM 1640 N N . PHE B 1 104 ? 8.703 32.531 8.438 1 37.91 104 PHE B N 1
ATOM 1641 C CA . PHE B 1 104 ? 9.078 31.609 7.379 1 37.91 104 PHE B CA 1
ATOM 1642 C C . PHE B 1 104 ? 9.367 32.344 6.078 1 37.91 104 PHE B C 1
ATOM 1644 O O . PHE B 1 104 ? 8.805 33.438 5.832 1 37.91 104 PHE B O 1
#

Organism: Nitrosospira multiformis (strain ATCC 25196 / NCIMB 11849 / C 71) (NCBI:txid323848)

Secondary structure (DSSP, 8-state):
--SSSSEEEEEEETTEEEEEEE-GGGHHHHHHHHHHHHHHHHHHHHHSS--SHHHHHHHHHHHHHHHHHHHHHHHHHHHHHHHHHHHHHHHHHHHH-TTS----/--SSSSEEEEEEETTEEEEEEE-GGGHHHHHHHHHHHHHHHHHHHHHSS--SHHHHHHHHHHHHHHHHHHHHHHHHHHHHHHHHHHHHHHHHHHHH-TTS----

pLDDT: mean 87.28, std 15.13, range [28.47, 98.75]

Foldseek 3Di:
DDQPDFDWDWDAAPNDIDIGGDHPVCVVVVVVVRVQLNVQLVVQVVVVPDDDSVRSSVVSVVVVVVVVVVVVVVVVVVVVVVVVVVVVVVVVCCVVPVPPPPPD/DDQDDFDWDWDDAPNDIDIGGDHPVCVVVVVVVRVQLNVQLVVQVVVVPDDDSVRSSVVSVVVVVVVVVVVVVVVVVVVVVVVVVVVVVVVVCCVVPVPPPPPD

Radius of gyration: 22.71 Å; Cα contacts (8 Å, |Δi|>4): 233; chains: 2; bounding box: 44×66×44 Å